Protein AF-A0A4R9AGB7-F1 (afdb_monomer_lite)

Radius of gyration: 31.75 Å; chains: 1; bounding box: 50×32×130 Å

Secondary structure (DSSP, 8-state):
----------SSHHHHHHHHHHHTHHHHHHHHHHHHHHHHHHHHHTTSTTTS--PPPPTTTB-TTSPBP-SHHHHHHHHHHTEEEEE-STTSPPHHHHTS-SSEEEEE--SS-EEEEEEETTEEEEEEEEEEEEEEEETTEEEEEEEEETT--SHHHHHHHHHHHGGGGT--HHHHHHHHHHHHHHHHH--SSEEEEEEEEEEETTEEEEEEEEEETTTTEEEEEEEEE----

Sequence (233 aa):
MKLGDSVSGGTSVAALARKRARRAWIPAALLVVIICGVGFITARVNGSWWAVPVTAPSADQTATDGMSTFTKPGVDYFTRSGVVKMQLRPDATPPSDLGLPASGETVTTPLRPLEIRVLGPEGAFILDAVDSFTVWSENDHTVAVEATYAGNGEYGEAFALLERLGPNFGWTEADLAQLESDLVVDQRTTQGDRYSARIGPADAIGAHVSATISVDLTASGTELIFRVAVEAP

Organism: NCBI:txid1259198

Foldseek 3Di:
DDDDDDDDDPPDPVVVVVVVVVVVVVVVVVVVV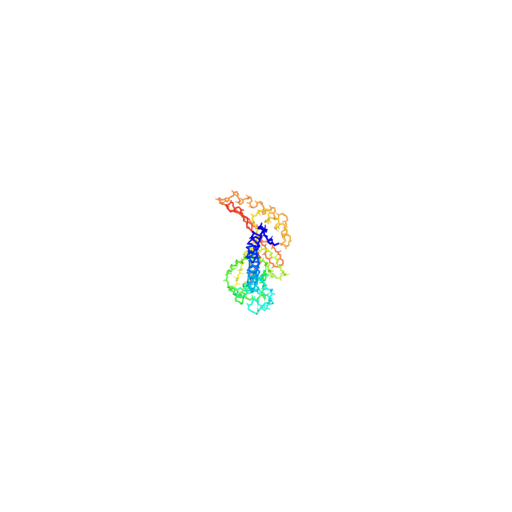VVVVVVVVVVVVCPDLQNDDLDDDDCLQAPPVRAGAPPPNVLSNCLNVLEGEEEQDPPDDFCVVSVHDQFDKDKDARPFFGWYWYHYPQGIDIDGAFRIKMFGHYNRGTFKIKTKHHDQLDPVVLLVVCVVCVVQQVHDPVLSVVQVVQQVVQVVPDPDQKGKGKGDQGDHRQWGKMKMWMAGNVSSGIIIMIMTGHDDD

pLDDT: mean 81.94, std 17.54, range [35.59, 98.0]

Structure (mmCIF, N/CA/C/O backbone):
data_AF-A0A4R9AGB7-F1
#
_entry.id   AF-A0A4R9AGB7-F1
#
loop_
_atom_site.group_PDB
_atom_site.id
_atom_site.type_symbol
_atom_site.label_atom_id
_atom_site.label_alt_id
_atom_site.label_comp_id
_atom_site.label_asym_id
_atom_site.label_entity_id
_atom_site.label_seq_id
_atom_site.pdbx_PDB_ins_code
_atom_site.Cartn_x
_atom_site.Cartn_y
_atom_site.Cartn_z
_atom_site.occupancy
_atom_site.B_iso_or_equiv
_atom_site.auth_seq_id
_atom_site.auth_comp_id
_atom_site.auth_asym_id
_atom_site.auth_atom_id
_atom_site.pdbx_PDB_model_num
ATOM 1 N N . MET A 1 1 ? 5.616 12.706 -112.564 1.00 39.22 1 MET A N 1
ATOM 2 C CA . MET A 1 1 ? 6.328 13.840 -111.932 1.00 39.22 1 MET A CA 1
ATOM 3 C C . MET A 1 1 ? 5.345 14.557 -111.010 1.00 39.22 1 MET A C 1
ATOM 5 O O . MET A 1 1 ? 4.244 14.812 -111.475 1.00 39.22 1 MET A O 1
ATOM 9 N N . LYS A 1 2 ? 5.771 14.853 -109.765 1.00 37.66 2 LYS A N 1
ATOM 10 C CA . LYS A 1 2 ? 5.077 15.527 -108.628 1.00 37.66 2 LYS A CA 1
ATOM 11 C C . LYS A 1 2 ? 3.959 14.721 -107.935 1.00 37.66 2 LYS A C 1
ATOM 13 O O . LYS A 1 2 ? 3.039 14.297 -108.615 1.00 37.66 2 LYS A O 1
ATOM 18 N N . LEU A 1 3 ? 4.083 14.267 -106.676 1.00 41.41 3 LEU A N 1
ATOM 19 C CA . LEU A 1 3 ? 4.313 14.877 -105.333 1.00 41.41 3 LEU A CA 1
ATOM 20 C C . LEU A 1 3 ? 3.111 15.629 -104.725 1.00 41.41 3 LEU A C 1
ATOM 22 O O . LEU A 1 3 ? 2.688 16.630 -105.291 1.00 41.41 3 LEU A O 1
ATOM 26 N N . GLY A 1 4 ? 2.741 15.190 -103.508 1.00 39.19 4 GLY A N 1
ATOM 27 C CA . GLY A 1 4 ? 2.224 15.990 -102.377 1.00 39.19 4 GLY A CA 1
ATOM 28 C C . GLY A 1 4 ? 0.697 16.101 -102.272 1.00 39.19 4 GLY A C 1
ATOM 29 O O . GLY A 1 4 ? 0.036 16.262 -103.285 1.00 39.19 4 GLY A O 1
ATOM 30 N N . ASP A 1 5 ? 0.047 16.029 -101.107 1.00 40.59 5 ASP A N 1
ATOM 31 C CA . ASP A 1 5 ? 0.546 16.069 -99.729 1.00 40.59 5 ASP A CA 1
ATOM 32 C C . ASP A 1 5 ? -0.381 15.323 -98.754 1.00 40.59 5 ASP A C 1
ATOM 34 O O . ASP A 1 5 ? -1.605 15.320 -98.885 1.00 40.59 5 ASP A O 1
ATOM 38 N N . SER A 1 6 ? 0.238 14.743 -97.726 1.00 43.84 6 SER A N 1
ATOM 39 C CA . SER A 1 6 ? -0.379 14.222 -96.505 1.00 43.84 6 SER A CA 1
ATOM 40 C C . SER A 1 6 ? -0.244 15.249 -95.378 1.00 43.84 6 SER A C 1
ATOM 42 O O . SER A 1 6 ? 0.873 15.681 -95.092 1.00 43.84 6 SER A O 1
ATOM 44 N N . VAL A 1 7 ? -1.334 15.589 -94.683 1.00 46.16 7 VAL A N 1
ATOM 45 C CA . VAL A 1 7 ? -1.298 16.485 -93.514 1.00 46.16 7 VAL A CA 1
ATOM 46 C C . VAL A 1 7 ? -1.925 15.846 -92.269 1.00 46.16 7 VAL A C 1
ATOM 48 O O . VAL A 1 7 ? -3.109 15.538 -92.236 1.00 46.16 7 VAL A O 1
ATOM 51 N N . SER A 1 8 ? -1.072 15.788 -91.239 1.00 48.44 8 SER A N 1
ATOM 52 C CA . SER A 1 8 ? -1.294 16.041 -89.804 1.00 48.44 8 SER A CA 1
ATOM 53 C C . SER A 1 8 ? -2.096 15.063 -88.939 1.00 48.44 8 SER A C 1
ATOM 55 O O . SER A 1 8 ? -3.307 14.919 -89.050 1.00 48.44 8 SER A O 1
ATOM 57 N N . GLY A 1 9 ? -1.403 14.533 -87.926 1.00 43.97 9 GLY A N 1
ATOM 58 C CA . GLY A 1 9 ? -2.022 13.936 -86.744 1.00 43.97 9 GLY A CA 1
ATOM 59 C C . GLY A 1 9 ? -0.999 13.340 -85.777 1.00 43.97 9 GLY A C 1
ATOM 60 O O . GLY A 1 9 ? -1.013 12.138 -85.554 1.00 43.97 9 GLY A O 1
ATOM 61 N N . GLY A 1 10 ? -0.062 14.138 -85.243 1.00 44.47 10 GLY A N 1
ATOM 62 C CA . GLY A 1 10 ? 1.070 13.582 -84.475 1.00 44.47 10 GLY A CA 1
ATOM 63 C C . GLY A 1 10 ? 1.468 14.274 -83.169 1.00 44.47 10 GLY A C 1
ATOM 64 O O . GLY A 1 10 ? 2.316 13.749 -82.455 1.00 44.47 10 GLY A O 1
ATOM 65 N N . THR A 1 11 ? 0.908 15.432 -82.811 1.00 49.88 11 THR A N 1
ATOM 66 C CA . THR A 1 11 ? 1.528 16.288 -81.775 1.00 49.88 11 THR A CA 1
ATOM 67 C C . THR A 1 11 ? 0.800 16.387 -80.431 1.00 49.88 11 THR A C 1
ATOM 69 O O . THR A 1 11 ? 1.380 16.928 -79.491 1.00 49.88 11 THR A O 1
ATOM 72 N N . SER A 1 12 ? -0.403 15.829 -80.251 1.00 51.59 12 SER A N 1
ATOM 73 C CA . SER A 1 12 ? -1.141 15.985 -78.978 1.00 51.59 12 SER A CA 1
ATOM 74 C C . SER A 1 12 ? -0.844 14.914 -77.913 1.00 51.59 12 SER A C 1
ATOM 76 O O . SER A 1 12 ? -0.985 15.180 -76.719 1.00 51.59 12 SER A O 1
ATOM 78 N N . VAL A 1 13 ? -0.367 13.724 -78.294 1.00 49.44 13 VAL A N 1
ATOM 79 C CA . VAL A 1 13 ? -0.230 12.584 -77.358 1.00 49.44 13 VAL A CA 1
ATOM 80 C C . VAL A 1 13 ? 1.063 12.655 -76.522 1.00 49.44 13 VAL A C 1
ATOM 82 O O . VAL A 1 13 ? 1.082 12.302 -75.342 1.00 49.44 13 VAL A O 1
ATOM 85 N N . ALA A 1 14 ? 2.148 13.201 -77.082 1.00 48.59 14 ALA A N 1
ATOM 86 C CA . ALA A 1 14 ? 3.468 13.229 -76.439 1.00 48.59 14 ALA A CA 1
ATOM 87 C C . ALA A 1 14 ? 3.622 14.287 -75.321 1.00 48.59 14 ALA A C 1
ATOM 89 O O . ALA A 1 14 ? 4.546 14.203 -74.502 1.00 48.59 14 ALA A O 1
ATOM 90 N N . ALA A 1 15 ? 2.745 15.296 -75.274 1.00 48.41 15 ALA A N 1
ATOM 91 C CA . ALA A 1 15 ? 2.791 16.366 -74.273 1.00 48.41 15 ALA A CA 1
ATOM 92 C C . ALA A 1 15 ? 2.103 15.973 -72.949 1.00 48.41 15 ALA A C 1
ATOM 94 O O . ALA A 1 15 ? 2.569 16.340 -71.868 1.00 48.41 15 ALA A O 1
ATOM 95 N N . LEU A 1 16 ? 1.038 15.164 -73.013 1.00 47.66 16 LEU A N 1
ATOM 96 C CA . LEU A 1 16 ? 0.316 14.663 -71.836 1.00 47.66 16 LEU A CA 1
ATOM 97 C C . LEU A 1 16 ? 1.079 13.541 -71.109 1.00 47.66 16 LEU A C 1
ATOM 99 O O . LEU A 1 16 ? 1.065 13.487 -69.877 1.00 47.66 16 LEU A O 1
ATOM 103 N N . ALA A 1 17 ? 1.817 12.702 -71.844 1.00 50.50 17 ALA A N 1
ATOM 104 C CA . ALA A 1 17 ? 2.626 11.622 -71.269 1.00 50.50 17 ALA A CA 1
ATOM 105 C C . ALA A 1 17 ? 3.761 12.143 -70.360 1.00 50.50 17 ALA A C 1
ATOM 107 O O . ALA A 1 17 ? 3.953 11.652 -69.246 1.00 50.50 17 ALA A O 1
ATOM 108 N N . ARG A 1 18 ? 4.463 13.208 -70.779 1.00 51.00 18 ARG A N 1
ATOM 109 C CA . ARG A 1 18 ? 5.565 13.814 -70.004 1.00 51.00 18 ARG A CA 1
ATOM 110 C C . ARG A 1 18 ? 5.107 14.475 -68.698 1.00 51.00 18 ARG A C 1
ATOM 112 O O . ARG A 1 18 ? 5.830 14.428 -67.704 1.00 51.00 18 ARG A O 1
ATOM 119 N N . LYS A 1 19 ? 3.898 15.048 -68.658 1.00 48.34 19 LYS A N 1
ATOM 120 C CA . LYS A 1 19 ? 3.329 15.650 -67.434 1.00 48.34 19 LYS A CA 1
ATOM 121 C C . LYS A 1 19 ? 2.922 14.603 -66.388 1.00 48.34 19 LYS A C 1
ATOM 123 O O . LYS A 1 19 ? 3.047 14.881 -65.198 1.00 48.34 19 LYS A O 1
ATOM 128 N N . ARG A 1 20 ? 2.487 13.404 -66.802 1.00 51.25 20 ARG A N 1
ATOM 129 C CA . ARG A 1 20 ? 2.195 12.277 -65.890 1.00 51.25 20 ARG A CA 1
ATOM 130 C C . ARG A 1 20 ? 3.466 11.691 -65.268 1.00 51.25 20 ARG A C 1
ATOM 132 O O . ARG A 1 20 ? 3.484 11.470 -64.062 1.00 51.25 20 ARG A O 1
ATOM 139 N N . ALA A 1 21 ? 4.542 11.544 -66.045 1.00 52.59 21 ALA A N 1
ATOM 140 C CA . ALA A 1 21 ? 5.827 11.039 -65.545 1.00 52.59 21 ALA A CA 1
ATOM 141 C C . ALA A 1 21 ? 6.447 11.944 -64.460 1.00 52.59 21 ALA A C 1
ATOM 143 O O . ALA A 1 21 ? 6.950 11.455 -63.454 1.00 52.59 21 ALA A O 1
ATOM 144 N N . ARG A 1 22 ? 6.329 13.273 -64.600 1.00 52.53 22 ARG A N 1
ATOM 145 C CA . ARG A 1 22 ? 6.809 14.244 -63.596 1.00 52.53 22 ARG A CA 1
ATOM 146 C C . ARG A 1 22 ? 5.991 14.271 -62.295 1.00 52.53 22 ARG A C 1
ATOM 148 O O . ARG A 1 22 ? 6.496 14.736 -61.280 1.00 52.53 22 ARG A O 1
ATOM 155 N N . ARG A 1 23 ? 4.740 13.794 -62.313 1.00 53.47 23 ARG A N 1
ATOM 156 C CA . ARG A 1 23 ? 3.835 13.745 -61.144 1.00 53.47 23 ARG A CA 1
ATOM 157 C C . ARG A 1 23 ? 3.876 12.404 -60.404 1.00 53.47 23 ARG A C 1
ATOM 159 O O . ARG A 1 23 ? 3.392 12.330 -59.282 1.00 53.47 23 ARG A O 1
ATOM 166 N N . ALA A 1 24 ? 4.476 11.377 -61.007 1.00 59.28 24 ALA A N 1
ATOM 167 C CA . ALA A 1 24 ? 4.603 10.035 -60.436 1.00 59.28 24 ALA A CA 1
ATOM 168 C C . ALA A 1 24 ? 5.708 9.911 -59.370 1.00 59.28 24 ALA A C 1
ATOM 170 O O . ALA A 1 24 ? 5.727 8.941 -58.621 1.00 59.28 24 ALA A O 1
ATOM 171 N N . TRP A 1 25 ? 6.607 10.896 -59.264 1.00 61.34 25 TRP A N 1
ATOM 172 C CA . TRP A 1 25 ? 7.644 10.921 -58.226 1.00 61.34 25 TRP A CA 1
ATOM 173 C C . TRP A 1 25 ? 7.162 11.485 -56.889 1.00 61.34 25 TRP A C 1
ATOM 175 O O . TRP A 1 25 ? 7.745 11.166 -55.861 1.00 61.34 25 TRP A O 1
ATOM 185 N N . ILE A 1 26 ? 6.086 12.279 -56.882 1.00 69.44 26 ILE A N 1
ATOM 186 C CA . ILE A 1 26 ? 5.546 12.879 -55.653 1.00 69.44 26 ILE A CA 1
ATOM 187 C C . ILE A 1 26 ? 5.055 11.798 -54.670 1.00 69.44 26 ILE A C 1
ATOM 189 O O . ILE A 1 26 ? 5.444 11.868 -53.507 1.00 69.44 26 ILE A O 1
ATOM 193 N N . PRO A 1 27 ? 4.293 10.764 -55.092 1.00 68.69 27 PRO A N 1
ATOM 194 C CA . PRO A 1 27 ? 3.908 9.671 -54.200 1.00 68.69 27 PRO A CA 1
ATOM 195 C C . PRO A 1 27 ? 5.115 8.895 -53.669 1.00 68.69 27 PRO A C 1
ATOM 197 O O . PRO A 1 27 ? 5.163 8.589 -52.485 1.00 68.69 27 PRO A O 1
ATOM 200 N N . ALA A 1 28 ? 6.110 8.618 -54.520 1.00 74.88 28 ALA A N 1
ATOM 201 C CA . ALA A 1 28 ? 7.313 7.888 -54.123 1.00 74.88 28 ALA A CA 1
ATOM 202 C C . ALA A 1 28 ? 8.165 8.684 -53.119 1.00 74.88 28 ALA A C 1
ATOM 204 O O . ALA A 1 28 ? 8.590 8.137 -52.106 1.00 74.88 28 ALA A O 1
ATOM 205 N N . ALA A 1 29 ? 8.360 9.984 -53.355 1.00 77.19 29 ALA A N 1
ATOM 206 C CA . ALA A 1 29 ? 9.077 10.868 -52.442 1.00 77.19 29 ALA A CA 1
ATOM 207 C C . ALA A 1 29 ? 8.341 11.027 -51.102 1.00 77.19 29 ALA A C 1
ATOM 209 O O . ALA A 1 29 ? 8.975 10.982 -50.052 1.00 77.19 29 ALA A O 1
ATOM 210 N N . LEU A 1 30 ? 7.008 11.144 -51.122 1.00 77.19 30 LEU A N 1
ATOM 211 C CA . LEU A 1 30 ? 6.189 11.184 -49.909 1.00 77.19 30 LEU A CA 1
ATOM 212 C C . LEU A 1 30 ? 6.339 9.892 -49.094 1.00 77.19 30 LEU A C 1
ATOM 214 O O . LEU A 1 30 ? 6.509 9.946 -47.881 1.00 77.19 30 LEU A O 1
ATOM 218 N N . LEU A 1 31 ? 6.323 8.737 -49.760 1.00 76.38 31 LEU A N 1
ATOM 219 C CA . LEU A 1 31 ? 6.455 7.432 -49.115 1.00 76.38 31 LEU A CA 1
ATOM 220 C C . LEU A 1 31 ? 7.844 7.268 -48.478 1.00 76.38 31 LEU A C 1
ATOM 222 O O . LEU A 1 31 ? 7.940 6.823 -47.339 1.00 76.38 31 LEU A O 1
ATOM 226 N N . VAL A 1 32 ? 8.908 7.719 -49.151 1.00 81.19 32 VAL A N 1
ATOM 227 C CA . VAL A 1 32 ? 10.265 7.760 -48.576 1.00 81.19 32 VAL A CA 1
ATOM 228 C C . VAL A 1 32 ? 10.324 8.679 -47.356 1.00 81.19 32 VAL A C 1
ATOM 230 O O . VAL A 1 32 ? 10.875 8.283 -46.336 1.00 81.19 32 VAL A O 1
ATOM 233 N N . VAL A 1 33 ? 9.714 9.866 -47.407 1.00 79.56 33 VAL A N 1
ATOM 234 C CA . VAL A 1 33 ? 9.657 10.781 -46.252 1.00 79.56 33 VAL A CA 1
ATOM 235 C C . VAL A 1 33 ? 8.886 10.161 -45.084 1.00 79.56 33 VAL A C 1
ATOM 237 O O . VAL A 1 33 ? 9.329 10.284 -43.947 1.00 79.56 33 VAL A O 1
ATOM 240 N N . ILE A 1 34 ? 7.783 9.452 -45.344 1.00 75.06 34 ILE A N 1
ATOM 241 C CA . ILE A 1 34 ? 7.026 8.736 -44.308 1.00 75.06 34 ILE A CA 1
ATOM 242 C C . ILE A 1 34 ? 7.868 7.605 -43.714 1.00 75.06 34 ILE A C 1
ATOM 244 O O . ILE A 1 34 ? 7.953 7.508 -42.498 1.00 75.06 34 ILE A O 1
ATOM 248 N N . ILE A 1 35 ? 8.537 6.786 -44.531 1.00 72.06 35 ILE A N 1
ATOM 249 C CA . ILE A 1 35 ? 9.392 5.692 -44.039 1.00 72.06 35 ILE A CA 1
ATOM 250 C C . ILE A 1 35 ? 10.570 6.242 -43.230 1.00 72.06 35 ILE A C 1
ATOM 252 O O . ILE A 1 35 ? 10.852 5.736 -42.147 1.00 72.06 35 ILE A O 1
ATOM 256 N N . CYS A 1 36 ? 11.240 7.289 -43.713 1.00 70.25 36 CYS A N 1
ATOM 257 C CA . CYS A 1 36 ? 12.320 7.946 -42.981 1.00 70.25 36 CYS A CA 1
ATOM 258 C C . CYS A 1 36 ? 11.811 8.604 -41.693 1.00 70.25 36 CYS A C 1
ATOM 260 O O . CYS A 1 36 ? 12.484 8.523 -40.671 1.00 70.25 36 CYS A O 1
ATOM 262 N N . GLY A 1 37 ? 10.621 9.210 -41.716 1.00 64.94 37 GLY A N 1
ATOM 263 C CA . GLY A 1 37 ? 9.974 9.798 -40.545 1.00 64.94 37 GLY A CA 1
ATOM 264 C C . GLY A 1 37 ? 9.604 8.748 -39.502 1.00 64.94 37 GLY A C 1
ATOM 265 O O . GLY A 1 37 ? 9.946 8.910 -38.335 1.00 64.94 37 GLY A O 1
ATOM 266 N N . VAL A 1 38 ? 8.990 7.638 -39.921 1.00 62.19 38 VAL A N 1
ATOM 267 C CA . VAL A 1 38 ? 8.699 6.490 -39.056 1.00 62.19 38 VAL A CA 1
ATOM 268 C C . VAL A 1 38 ? 10.002 5.933 -38.501 1.00 62.19 38 VAL A C 1
ATOM 270 O O . VAL A 1 38 ? 10.136 5.878 -37.293 1.00 62.19 38 VAL A O 1
ATOM 273 N N . GLY A 1 39 ? 11.005 5.637 -39.332 1.00 54.78 39 GLY A N 1
ATOM 274 C CA . GLY A 1 39 ? 12.307 5.139 -38.873 1.00 54.78 39 GLY A CA 1
ATOM 275 C C . GLY A 1 39 ? 13.016 6.078 -37.891 1.00 54.78 39 GLY A C 1
ATOM 276 O O . GLY A 1 39 ? 13.616 5.610 -36.927 1.00 54.78 39 GLY A O 1
ATOM 277 N N . PHE A 1 40 ? 12.904 7.396 -38.079 1.00 59.88 40 PHE A N 1
ATOM 278 C CA . PHE A 1 40 ? 13.440 8.400 -37.158 1.00 59.88 40 PHE A CA 1
ATOM 279 C C . PHE A 1 40 ? 12.670 8.436 -35.828 1.00 59.88 40 PHE A C 1
ATOM 281 O O . PHE A 1 40 ? 13.291 8.490 -34.767 1.00 59.88 40 PHE A O 1
ATOM 288 N N . ILE A 1 41 ? 11.336 8.342 -35.861 1.00 54.62 41 ILE A N 1
ATOM 289 C CA . ILE A 1 41 ? 10.499 8.214 -34.658 1.00 54.62 41 ILE A CA 1
ATOM 290 C C . ILE A 1 41 ? 10.827 6.905 -33.933 1.00 54.62 41 ILE A C 1
ATOM 292 O O . ILE A 1 41 ? 11.087 6.931 -32.734 1.00 54.62 41 ILE A O 1
ATOM 296 N N . THR A 1 42 ? 10.915 5.777 -34.641 1.00 50.53 42 THR A N 1
ATOM 297 C CA . THR A 1 42 ? 11.251 4.473 -34.061 1.00 50.53 42 THR A CA 1
ATOM 298 C C . THR A 1 42 ? 12.653 4.477 -33.459 1.00 50.53 42 THR A C 1
ATOM 300 O O . THR A 1 42 ? 12.829 3.965 -32.363 1.00 50.53 42 THR A O 1
ATOM 303 N N . ALA A 1 43 ? 13.645 5.111 -34.096 1.00 52.84 43 ALA A N 1
ATOM 304 C CA . ALA A 1 43 ? 14.994 5.251 -33.540 1.00 52.84 43 ALA A CA 1
ATOM 305 C C . ALA A 1 43 ? 15.031 6.129 -32.276 1.00 52.84 43 ALA A C 1
ATOM 307 O O . ALA A 1 43 ? 15.805 5.854 -31.362 1.00 52.84 43 ALA A O 1
ATOM 308 N N . ARG A 1 44 ? 14.171 7.153 -32.185 1.00 55.22 44 ARG A N 1
ATOM 309 C CA . ARG A 1 44 ? 13.995 7.948 -30.956 1.00 55.22 44 ARG A CA 1
ATOM 310 C C . ARG A 1 44 ? 13.259 7.171 -29.864 1.00 55.22 44 ARG A C 1
ATOM 312 O O . ARG A 1 44 ? 13.571 7.342 -28.690 1.00 55.22 44 ARG A O 1
ATOM 319 N N . VAL A 1 45 ? 12.333 6.297 -30.246 1.00 48.56 45 VAL A N 1
ATOM 320 C CA . VAL A 1 45 ? 11.626 5.381 -29.343 1.00 48.56 45 VAL A CA 1
ATOM 321 C C . VAL A 1 45 ? 12.537 4.251 -28.849 1.00 48.56 45 VAL A C 1
ATOM 323 O O . VAL A 1 45 ? 12.418 3.848 -27.699 1.00 48.56 45 VAL A O 1
ATOM 326 N N . ASN A 1 46 ? 13.514 3.809 -29.645 1.00 35.59 46 ASN A N 1
ATOM 327 C CA . ASN A 1 46 ? 14.444 2.724 -29.299 1.00 35.59 46 ASN A CA 1
ATOM 328 C C . ASN A 1 46 ? 15.517 3.101 -28.251 1.00 35.59 46 ASN A C 1
ATOM 330 O O . ASN A 1 46 ? 16.420 2.320 -27.973 1.00 35.59 46 ASN A O 1
ATOM 334 N N . GLY A 1 47 ? 15.418 4.297 -27.665 1.00 37.69 47 GLY A N 1
ATOM 335 C CA . GLY A 1 47 ? 16.117 4.709 -26.441 1.00 37.69 47 GLY A CA 1
ATOM 336 C C . GLY A 1 47 ? 15.167 5.348 -25.424 1.00 37.69 47 GLY A C 1
ATOM 337 O O . GLY A 1 47 ? 15.609 6.028 -24.500 1.00 37.69 47 GLY A O 1
ATOM 338 N N . SER A 1 48 ? 13.857 5.188 -25.626 1.00 40.81 48 SER A N 1
ATOM 339 C CA . SER A 1 48 ? 12.839 5.716 -24.734 1.00 40.81 48 SER A CA 1
ATOM 340 C C . SER A 1 48 ? 12.745 4.862 -23.477 1.00 40.81 48 SER A C 1
ATOM 342 O O . SER A 1 48 ? 12.779 3.634 -23.538 1.00 40.81 48 SER A O 1
ATOM 344 N N . TRP A 1 49 ? 12.568 5.518 -22.335 1.00 43.47 49 TRP A N 1
ATOM 345 C CA . TRP A 1 49 ? 12.496 4.911 -21.004 1.00 43.47 49 TRP A CA 1
ATOM 346 C C . TRP A 1 49 ? 11.407 3.829 -20.842 1.00 43.47 49 TRP A C 1
ATOM 348 O O . TRP A 1 49 ? 11.491 3.047 -19.900 1.00 43.47 49 TRP A O 1
ATOM 358 N N . TRP A 1 50 ? 10.429 3.752 -21.755 1.00 37.72 50 TRP A N 1
ATOM 359 C CA . TRP A 1 50 ? 9.376 2.724 -21.797 1.00 37.72 50 TRP A CA 1
ATOM 360 C C . TRP A 1 50 ? 9.667 1.537 -22.736 1.00 37.72 50 TRP A C 1
ATOM 362 O O . TRP A 1 50 ? 8.961 0.536 -22.678 1.00 37.72 50 TRP A O 1
ATOM 372 N N . ALA A 1 51 ? 10.680 1.634 -23.603 1.00 36.41 51 ALA A N 1
ATOM 373 C CA . ALA A 1 51 ? 11.034 0.604 -24.590 1.00 36.41 51 ALA A CA 1
ATOM 374 C C . ALA A 1 51 ? 12.275 -0.220 -24.194 1.00 36.41 51 ALA A C 1
ATOM 376 O O . ALA A 1 51 ? 12.624 -1.182 -24.877 1.00 36.41 51 ALA A O 1
ATOM 377 N N . VAL A 1 52 ? 12.950 0.145 -23.097 1.00 49.78 52 VAL A N 1
ATOM 378 C CA . VAL A 1 52 ? 14.080 -0.623 -22.563 1.00 49.78 52 VAL A CA 1
ATOM 379 C C . VAL A 1 52 ? 13.520 -1.810 -21.770 1.00 49.78 52 VAL A C 1
ATOM 381 O O . VAL A 1 52 ? 12.798 -1.571 -20.798 1.00 49.78 52 VAL A O 1
ATOM 384 N N . PRO A 1 53 ? 13.828 -3.071 -22.138 1.00 53.59 53 PRO A N 1
ATOM 385 C CA . PRO A 1 53 ? 13.463 -4.221 -21.315 1.00 53.59 53 PRO A CA 1
ATOM 386 C C . PRO A 1 53 ? 14.017 -4.028 -19.901 1.00 53.59 53 PRO A C 1
ATOM 388 O O . PRO A 1 53 ? 15.110 -3.488 -19.741 1.00 53.59 53 PRO A O 1
ATOM 391 N N . VAL A 1 54 ? 13.256 -4.422 -18.876 1.00 58.22 54 VAL A N 1
ATOM 392 C CA . VAL A 1 54 ? 13.661 -4.250 -17.472 1.00 58.22 54 VAL A CA 1
ATOM 393 C C . VAL A 1 54 ? 14.945 -5.049 -17.237 1.00 58.22 54 VAL A C 1
ATOM 395 O O . VAL A 1 54 ? 14.922 -6.272 -17.115 1.00 58.22 54 VAL A O 1
ATOM 398 N N . THR A 1 55 ? 16.084 -4.360 -17.257 1.00 62.41 55 THR A N 1
ATOM 399 C CA . THR A 1 55 ? 17.386 -4.924 -16.903 1.00 62.41 55 THR A CA 1
ATOM 400 C C . THR A 1 55 ? 17.389 -5.252 -15.412 1.00 62.41 55 THR A C 1
ATOM 402 O O . THR A 1 55 ? 16.665 -4.617 -14.649 1.00 62.41 55 THR A O 1
ATOM 405 N N . ALA A 1 56 ? 18.199 -6.225 -14.985 1.00 72.88 56 ALA A N 1
ATOM 406 C CA . ALA A 1 56 ? 18.406 -6.475 -13.560 1.00 72.88 56 ALA A CA 1
ATOM 407 C C . ALA A 1 56 ? 18.778 -5.163 -12.834 1.00 72.88 56 ALA A C 1
ATOM 409 O O . ALA A 1 56 ? 19.531 -4.366 -13.409 1.00 72.88 56 ALA A O 1
ATOM 410 N N . PRO A 1 57 ? 18.247 -4.929 -11.621 1.00 77.88 57 PRO A N 1
ATOM 411 C CA . PRO A 1 57 ? 18.462 -3.677 -10.916 1.00 77.88 57 PRO A CA 1
ATOM 412 C C . PRO A 1 57 ? 19.946 -3.487 -10.602 1.00 77.88 57 PRO A C 1
ATOM 414 O O . PRO A 1 57 ? 20.647 -4.439 -10.244 1.00 77.88 57 PRO A O 1
ATOM 417 N N . SER A 1 58 ? 20.434 -2.257 -10.740 1.00 80.00 58 SER A N 1
ATOM 418 C CA . SER A 1 58 ? 21.737 -1.870 -10.201 1.00 80.00 58 SER A CA 1
ATOM 419 C C . SER A 1 58 ? 21.665 -1.686 -8.681 1.00 80.00 58 SER A C 1
ATOM 421 O O . SER A 1 58 ? 20.587 -1.557 -8.103 1.00 80.00 58 SER A O 1
ATOM 423 N N . ALA A 1 59 ? 22.822 -1.680 -8.014 1.00 81.56 59 ALA A N 1
ATOM 424 C CA . ALA A 1 59 ? 22.912 -1.643 -6.549 1.00 81.56 59 ALA A CA 1
ATOM 425 C C . ALA A 1 59 ? 22.308 -0.380 -5.896 1.00 81.56 59 ALA A C 1
ATOM 427 O O . ALA A 1 59 ? 22.077 -0.363 -4.697 1.00 81.56 59 ALA A O 1
ATOM 428 N N . ASP A 1 60 ? 22.065 0.678 -6.668 1.00 82.12 60 ASP A N 1
ATOM 429 C CA . ASP A 1 60 ? 21.409 1.917 -6.241 1.00 82.12 60 ASP A CA 1
ATOM 430 C C . ASP A 1 60 ? 19.879 1.911 -6.454 1.00 82.12 60 ASP A C 1
ATOM 432 O O . ASP A 1 60 ? 19.187 2.810 -5.972 1.00 82.12 60 ASP A O 1
ATOM 436 N N . GLN A 1 61 ? 19.341 0.906 -7.156 1.00 86.88 61 GLN A N 1
ATOM 437 C CA . GLN A 1 61 ? 17.915 0.780 -7.503 1.00 86.88 61 GLN A CA 1
ATOM 438 C C . GLN A 1 61 ? 17.136 -0.154 -6.572 1.00 86.88 61 GLN A C 1
ATOM 440 O O . GLN A 1 61 ? 15.912 -0.059 -6.466 1.00 86.88 61 GLN A O 1
ATOM 445 N N . THR A 1 62 ? 17.839 -1.076 -5.921 1.00 89.00 62 THR A N 1
ATOM 446 C CA . THR A 1 62 ? 17.279 -1.999 -4.936 1.00 89.00 62 THR A CA 1
ATOM 447 C C . THR A 1 62 ? 18.253 -2.167 -3.788 1.00 89.00 62 THR A C 1
ATOM 449 O O . THR A 1 62 ? 19.462 -2.226 -4.015 1.00 89.00 62 THR A O 1
ATOM 452 N N . ALA A 1 63 ? 17.722 -2.305 -2.580 1.00 88.56 63 ALA A N 1
ATOM 453 C CA . ALA A 1 63 ? 18.506 -2.666 -1.415 1.00 88.56 63 ALA A CA 1
ATOM 454 C C . ALA A 1 63 ? 19.057 -4.096 -1.529 1.00 88.56 63 ALA A C 1
ATOM 456 O O . ALA A 1 63 ? 18.689 -4.875 -2.415 1.00 88.56 63 ALA A O 1
ATOM 457 N N . THR A 1 64 ? 19.973 -4.442 -0.628 1.00 85.56 64 THR A N 1
ATOM 458 C CA . THR A 1 64 ? 20.644 -5.750 -0.588 1.00 85.56 64 THR A CA 1
ATOM 459 C C . THR A 1 64 ? 19.685 -6.910 -0.317 1.00 85.56 64 THR A C 1
ATOM 461 O O . THR A 1 64 ? 19.942 -8.024 -0.770 1.00 85.56 64 THR A O 1
ATOM 464 N N . ASP A 1 65 ? 18.570 -6.649 0.364 1.00 81.62 65 ASP A N 1
ATOM 465 C CA . ASP A 1 65 ? 17.457 -7.582 0.592 1.00 81.62 65 ASP A CA 1
ATOM 466 C C . ASP A 1 65 ? 16.488 -7.694 -0.609 1.00 81.62 65 ASP A C 1
ATOM 468 O O . ASP A 1 65 ? 15.558 -8.502 -0.601 1.00 81.62 65 ASP A O 1
ATOM 472 N N . GLY A 1 66 ? 16.716 -6.917 -1.674 1.00 85.38 66 GLY A N 1
ATOM 473 C CA . GLY A 1 66 ? 15.883 -6.880 -2.873 1.00 85.38 66 GLY A CA 1
ATOM 474 C C . GLY A 1 66 ? 14.648 -5.980 -2.769 1.00 85.38 66 GLY A C 1
ATOM 475 O O . GLY A 1 66 ? 13.806 -6.035 -3.678 1.00 85.38 66 GLY A O 1
ATOM 476 N N . MET A 1 67 ? 14.529 -5.169 -1.711 1.00 91.19 67 MET A N 1
ATOM 477 C CA . MET A 1 67 ? 13.482 -4.153 -1.570 1.00 91.19 67 MET A CA 1
ATOM 478 C C . MET A 1 67 ? 13.749 -2.940 -2.460 1.00 91.19 67 MET A C 1
ATOM 480 O O . MET A 1 67 ? 14.880 -2.657 -2.863 1.00 91.19 67 MET A O 1
ATOM 484 N N . SER A 1 68 ? 12.678 -2.235 -2.819 1.00 93.38 68 SER A N 1
ATOM 485 C CA . SER A 1 68 ? 12.766 -1.031 -3.640 1.00 93.38 68 SER A CA 1
ATOM 486 C C . SER A 1 68 ? 13.375 0.119 -2.840 1.00 93.38 68 SER A C 1
ATOM 488 O O . SER A 1 68 ? 12.971 0.367 -1.707 1.00 93.38 68 SER A O 1
ATOM 490 N N . THR A 1 69 ? 14.315 0.852 -3.441 1.00 94.88 69 THR A N 1
ATOM 491 C CA . THR A 1 69 ? 14.799 2.117 -2.875 1.00 94.88 69 THR A CA 1
ATOM 492 C C . THR A 1 69 ? 13.903 3.273 -3.333 1.00 94.88 69 THR A C 1
ATOM 494 O O . THR A 1 69 ? 13.367 3.281 -4.442 1.00 94.88 69 THR A O 1
ATOM 497 N N . PHE A 1 70 ? 13.747 4.269 -2.470 1.00 94.94 70 PHE A N 1
ATOM 498 C CA . PHE A 1 70 ? 12.988 5.507 -2.671 1.00 94.94 70 PHE A CA 1
ATOM 499 C C . PHE A 1 70 ? 13.888 6.687 -3.060 1.00 94.94 70 PHE A C 1
ATOM 501 O O . PHE A 1 70 ? 13.454 7.835 -3.151 1.00 94.94 70 PHE A O 1
ATOM 508 N N . THR A 1 71 ? 15.155 6.404 -3.357 1.00 93.81 71 THR A N 1
ATOM 509 C CA . THR A 1 71 ? 16.058 7.341 -4.022 1.00 93.81 71 THR A CA 1
ATOM 510 C C . THR A 1 71 ? 15.643 7.530 -5.483 1.00 93.81 71 THR A C 1
ATOM 512 O O . THR A 1 71 ? 14.925 6.715 -6.062 1.00 93.81 71 THR A O 1
ATOM 515 N N . LYS A 1 72 ? 16.131 8.595 -6.131 1.00 92.06 72 LYS A N 1
ATOM 516 C CA . LYS A 1 72 ? 15.798 8.879 -7.537 1.00 92.06 72 LYS A CA 1
ATOM 517 C C . LYS A 1 72 ? 16.016 7.671 -8.479 1.00 92.06 72 LYS A C 1
ATOM 519 O O . LYS A 1 72 ? 15.091 7.370 -9.231 1.00 92.06 72 LYS A O 1
ATOM 524 N N . PRO A 1 73 ? 17.161 6.954 -8.447 1.00 90.69 73 PRO A N 1
ATOM 525 C CA . PRO A 1 73 ? 17.352 5.764 -9.279 1.00 90.69 73 PRO A CA 1
ATOM 526 C C . PRO A 1 73 ? 16.359 4.632 -8.981 1.00 90.69 73 PRO A C 1
ATOM 528 O O . PRO A 1 73 ? 15.880 3.991 -9.916 1.00 90.69 73 PRO A O 1
ATOM 531 N N . GLY A 1 74 ? 16.033 4.399 -7.707 1.00 92.00 74 GLY A N 1
ATOM 532 C CA . GLY A 1 74 ? 15.067 3.381 -7.291 1.00 92.00 74 GLY A CA 1
ATOM 533 C C . GLY A 1 74 ? 13.650 3.674 -7.769 1.00 92.00 74 GLY A C 1
ATOM 534 O O . GLY A 1 74 ? 13.020 2.814 -8.386 1.00 92.00 74 GLY A O 1
ATOM 535 N N . VAL A 1 75 ? 13.197 4.920 -7.598 1.00 92.38 75 VAL A N 1
ATOM 536 C CA . VAL A 1 75 ? 11.895 5.392 -8.096 1.00 92.38 75 VAL A CA 1
ATOM 537 C C . VAL A 1 75 ? 11.790 5.251 -9.609 1.00 92.38 75 VAL A C 1
ATOM 539 O O . VAL A 1 75 ? 10.801 4.713 -10.117 1.00 92.38 75 VAL A O 1
ATOM 542 N N . ASP A 1 76 ? 12.828 5.663 -10.340 1.00 89.81 76 ASP A N 1
ATOM 543 C CA . ASP A 1 76 ? 12.878 5.518 -11.796 1.00 89.81 76 ASP A CA 1
ATOM 544 C C . ASP A 1 76 ? 12.818 4.032 -12.214 1.00 89.81 76 ASP A C 1
ATOM 546 O O . ASP A 1 76 ? 12.186 3.687 -13.221 1.00 89.81 76 ASP A O 1
ATOM 550 N N . TYR A 1 77 ? 13.440 3.136 -11.438 1.00 89.38 77 TYR A N 1
ATOM 551 C CA . TYR A 1 77 ? 13.433 1.698 -11.695 1.00 89.38 77 TYR A CA 1
ATOM 552 C C . TYR A 1 77 ? 12.068 1.057 -11.436 1.00 89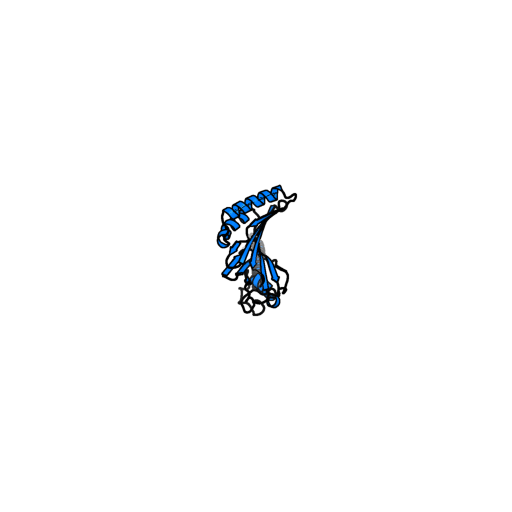.38 77 TYR A C 1
ATOM 554 O O . TYR A 1 77 ? 11.527 0.424 -12.346 1.00 89.38 77 TYR A O 1
ATOM 562 N N . PHE A 1 78 ? 11.477 1.227 -10.246 1.00 91.69 78 PHE A N 1
ATOM 563 C CA . PHE A 1 78 ? 10.195 0.585 -9.941 1.00 91.69 78 PHE A CA 1
ATOM 564 C C . PHE A 1 78 ? 9.041 1.152 -10.774 1.00 91.69 78 PHE A C 1
ATOM 566 O O . PHE A 1 78 ? 8.113 0.427 -11.126 1.00 91.69 78 PHE A O 1
ATOM 573 N N . THR A 1 79 ? 9.124 2.423 -11.184 1.00 89.50 79 THR A N 1
ATOM 574 C CA . THR A 1 79 ? 8.146 3.026 -12.103 1.00 89.50 79 THR A CA 1
ATOM 575 C C . THR A 1 79 ? 8.235 2.398 -13.499 1.00 89.50 79 THR A C 1
ATOM 577 O O . THR A 1 79 ? 7.226 2.254 -14.194 1.00 89.50 79 THR A O 1
ATOM 580 N N . ARG A 1 80 ? 9.438 1.981 -13.923 1.00 86.88 80 ARG A N 1
ATOM 581 C CA . ARG A 1 80 ? 9.642 1.253 -15.183 1.00 86.88 80 ARG A CA 1
ATOM 582 C C . ARG A 1 80 ? 9.215 -0.207 -15.076 1.00 86.88 80 ARG A C 1
ATOM 584 O O . ARG A 1 80 ? 8.536 -0.697 -15.977 1.00 86.88 80 ARG A O 1
ATOM 591 N N . SER A 1 81 ? 9.634 -0.898 -14.015 1.00 87.38 81 SER A N 1
ATOM 592 C CA . SER A 1 81 ? 9.317 -2.314 -13.805 1.00 87.38 81 SER A CA 1
ATOM 593 C C . SER A 1 81 ? 7.833 -2.537 -13.513 1.00 87.38 81 SER A C 1
ATOM 595 O O . SER A 1 81 ? 7.311 -3.604 -13.823 1.00 87.38 81 SER A O 1
ATOM 597 N N . GLY A 1 82 ? 7.159 -1.522 -12.964 1.00 91.31 82 GLY A N 1
ATOM 598 C CA . GLY A 1 82 ? 5.769 -1.588 -12.534 1.00 91.31 82 GLY A CA 1
ATOM 599 C C . GLY A 1 82 ? 5.581 -2.327 -11.212 1.00 91.31 82 GLY A C 1
ATOM 600 O O . GLY A 1 82 ? 4.457 -2.713 -10.922 1.00 91.31 82 GLY A O 1
ATOM 601 N N . VAL A 1 83 ? 6.650 -2.549 -10.436 1.00 91.44 83 VAL A N 1
ATOM 602 C CA . VAL A 1 83 ? 6.591 -3.293 -9.170 1.00 91.44 83 VAL A CA 1
ATOM 603 C C . VAL A 1 83 ? 7.404 -2.584 -8.093 1.00 91.44 83 VAL A C 1
ATOM 605 O O . VAL A 1 83 ? 8.620 -2.436 -8.238 1.00 91.44 83 VAL A O 1
ATOM 608 N N . VAL A 1 84 ? 6.748 -2.232 -6.988 1.00 94.56 84 VAL A N 1
ATOM 609 C CA . VAL A 1 84 ? 7.379 -1.749 -5.751 1.00 94.56 84 VAL A CA 1
ATOM 610 C C . VAL A 1 84 ? 7.378 -2.878 -4.729 1.00 94.56 84 VAL A C 1
ATOM 612 O O . VAL A 1 84 ? 6.356 -3.529 -4.517 1.00 94.56 84 VAL A O 1
ATOM 615 N N . LYS A 1 85 ? 8.521 -3.118 -4.086 1.00 93.50 85 LYS A N 1
ATOM 616 C CA . LYS A 1 85 ? 8.661 -4.105 -3.010 1.00 93.50 85 LYS A CA 1
ATOM 617 C C . LYS A 1 85 ? 9.021 -3.410 -1.709 1.00 93.50 85 LYS A C 1
ATOM 619 O O . LYS A 1 85 ? 9.965 -2.625 -1.684 1.00 93.50 85 LYS A O 1
ATOM 624 N N . MET A 1 86 ? 8.290 -3.728 -0.651 1.00 93.00 86 MET A N 1
ATOM 625 C CA . MET A 1 86 ? 8.486 -3.187 0.692 1.00 93.00 86 MET A CA 1
ATOM 626 C C . MET A 1 86 ? 8.436 -4.312 1.721 1.00 93.00 86 MET A C 1
ATOM 628 O O . MET A 1 86 ? 7.794 -5.336 1.488 1.00 93.00 86 MET A O 1
ATOM 632 N N . GLN A 1 87 ? 9.084 -4.111 2.866 1.00 91.81 87 GLN A N 1
ATOM 633 C CA . GLN A 1 87 ? 9.140 -5.077 3.960 1.00 91.81 87 GLN A CA 1
ATOM 634 C C . GLN A 1 87 ? 8.784 -4.390 5.278 1.00 91.81 87 GLN A C 1
ATOM 636 O O . GLN A 1 87 ? 9.324 -3.334 5.585 1.00 91.81 87 GLN A O 1
ATOM 641 N N . LEU A 1 88 ? 7.880 -5.002 6.045 1.00 90.31 88 LEU A N 1
ATOM 642 C CA . LEU A 1 88 ? 7.401 -4.521 7.353 1.00 90.31 88 LEU A CA 1
ATOM 643 C C . LEU A 1 88 ? 7.939 -5.402 8.495 1.00 90.31 88 LEU A C 1
ATOM 645 O O . LEU A 1 88 ? 7.368 -5.478 9.577 1.00 90.31 88 LEU A O 1
ATOM 649 N N . ARG A 1 89 ? 9.008 -6.160 8.242 1.00 87.19 89 ARG A N 1
ATOM 650 C CA . ARG A 1 89 ? 9.604 -7.055 9.238 1.00 87.19 89 ARG A CA 1
ATOM 651 C C . ARG A 1 89 ? 10.650 -6.318 10.076 1.00 87.19 89 ARG A C 1
ATOM 653 O O . ARG A 1 89 ? 11.278 -5.394 9.563 1.00 87.19 89 ARG A O 1
ATOM 660 N N . PRO A 1 90 ? 10.934 -6.781 11.305 1.00 84.50 90 PRO A N 1
ATOM 661 C CA . PRO A 1 90 ? 11.990 -6.198 12.134 1.00 84.50 90 PRO A CA 1
ATOM 662 C C . PRO A 1 90 ? 13.395 -6.269 11.514 1.00 84.50 90 PRO A C 1
ATOM 664 O O . PRO A 1 90 ? 14.248 -5.454 11.845 1.00 84.50 90 PRO A O 1
ATOM 667 N N . ASP A 1 91 ? 13.643 -7.242 10.630 1.00 85.38 91 ASP A N 1
ATOM 668 C CA . ASP A 1 91 ? 14.918 -7.457 9.934 1.00 85.38 91 ASP A CA 1
ATOM 669 C C . ASP A 1 91 ? 15.008 -6.753 8.567 1.00 85.38 91 ASP A C 1
ATOM 671 O O . ASP A 1 91 ? 15.949 -7.005 7.813 1.00 85.38 91 ASP A O 1
ATOM 675 N N . ALA A 1 92 ? 14.029 -5.908 8.226 1.00 88.94 92 ALA A N 1
ATOM 676 C CA . ALA A 1 92 ? 14.029 -5.141 6.985 1.00 88.94 92 ALA A CA 1
ATOM 677 C C . ALA A 1 92 ? 15.213 -4.168 6.916 1.00 88.94 92 ALA A C 1
ATOM 679 O O . ALA A 1 92 ? 15.665 -3.651 7.941 1.00 88.94 92 ALA A O 1
ATOM 680 N N . THR A 1 93 ? 15.659 -3.853 5.696 1.00 92.69 93 THR A N 1
ATOM 681 C CA . THR A 1 93 ? 16.558 -2.710 5.491 1.00 92.69 93 THR A CA 1
ATOM 682 C C . THR A 1 93 ? 15.922 -1.442 6.083 1.00 92.69 93 THR A C 1
ATOM 684 O O . THR A 1 93 ? 14.745 -1.181 5.801 1.00 92.69 93 THR A O 1
ATOM 687 N N . PRO A 1 94 ? 16.661 -0.649 6.882 1.00 95.06 94 PRO A N 1
ATOM 688 C CA . PRO A 1 94 ? 16.116 0.555 7.496 1.00 95.06 94 PRO A CA 1
ATOM 689 C C . PRO A 1 94 ? 15.574 1.542 6.443 1.00 95.06 94 PRO A C 1
ATOM 691 O O . PRO A 1 94 ? 16.206 1.722 5.399 1.00 95.06 94 PRO A O 1
ATOM 694 N N . PRO A 1 95 ? 14.434 2.218 6.685 1.00 95.88 95 PRO A N 1
ATOM 695 C CA . PRO A 1 95 ? 13.902 3.273 5.829 1.00 95.88 95 PRO A CA 1
ATOM 696 C C . PRO A 1 95 ? 14.957 4.302 5.413 1.00 95.88 95 PRO A C 1
ATOM 698 O O . PRO A 1 95 ? 15.023 4.657 4.235 1.00 95.88 95 PRO A O 1
ATOM 701 N N . SER A 1 96 ? 15.826 4.729 6.332 1.00 96.19 96 SER A N 1
ATOM 702 C CA . SER A 1 96 ? 16.907 5.675 6.042 1.00 96.19 96 SER A CA 1
ATOM 703 C C . SER A 1 96 ? 17.848 5.195 4.925 1.00 96.19 96 SER A C 1
ATOM 705 O O . SER A 1 96 ? 18.164 5.967 4.014 1.00 96.19 96 SER A O 1
ATOM 707 N N . ASP A 1 97 ? 18.206 3.909 4.919 1.00 94.81 97 ASP A N 1
ATOM 708 C CA . ASP A 1 97 ? 19.020 3.267 3.878 1.00 94.81 97 ASP A CA 1
ATOM 709 C C . ASP A 1 97 ? 18.248 3.086 2.558 1.00 94.81 97 ASP A C 1
ATOM 711 O O . ASP A 1 97 ? 18.838 3.072 1.473 1.00 94.81 97 ASP A O 1
ATOM 715 N N . LEU A 1 98 ? 16.916 3.002 2.625 1.00 94.44 98 LEU A N 1
ATOM 716 C CA . LEU A 1 98 ? 16.040 2.986 1.452 1.00 94.44 98 LEU A CA 1
ATOM 717 C C . LEU A 1 98 ? 15.816 4.384 0.857 1.00 94.44 98 LEU A C 1
ATOM 719 O O . LEU A 1 98 ? 15.267 4.486 -0.238 1.00 94.44 98 LEU A O 1
ATOM 723 N N . GLY A 1 99 ? 16.244 5.462 1.517 1.00 95.19 99 GLY A N 1
ATOM 724 C CA . GLY A 1 99 ? 15.958 6.841 1.101 1.00 95.19 99 GLY A CA 1
ATOM 725 C C . GLY A 1 99 ? 14.593 7.364 1.567 1.00 95.19 99 GLY A C 1
ATOM 726 O O . GLY A 1 99 ? 14.109 8.359 1.030 1.00 95.19 99 GLY A O 1
ATOM 727 N N . LEU A 1 100 ? 13.985 6.699 2.548 1.00 96.62 100 LEU A N 1
ATOM 728 C CA . LEU A 1 100 ? 12.805 7.138 3.292 1.00 96.62 100 LEU A CA 1
ATOM 729 C C . LEU A 1 100 ? 13.231 7.876 4.579 1.00 96.62 100 LEU A C 1
ATOM 731 O O . LEU A 1 100 ? 14.366 7.729 5.038 1.00 96.62 100 LEU A O 1
ATOM 735 N N . PRO A 1 101 ? 12.354 8.688 5.193 1.00 97.25 101 PRO A N 1
ATOM 736 C CA . PRO A 1 101 ? 12.626 9.257 6.508 1.00 97.25 101 PRO A CA 1
ATOM 737 C C . PRO A 1 101 ? 12.620 8.164 7.587 1.00 97.25 101 PRO A C 1
ATOM 739 O O . PRO A 1 101 ? 11.765 7.286 7.569 1.00 97.25 101 PRO A O 1
ATOM 742 N N . ALA A 1 102 ? 13.515 8.263 8.577 1.00 95.94 102 ALA A N 1
ATOM 743 C CA . ALA A 1 102 ? 13.537 7.335 9.716 1.00 95.94 102 ALA A CA 1
ATOM 744 C C . ALA A 1 102 ? 12.223 7.355 10.526 1.00 95.94 102 ALA A C 1
ATOM 746 O O . ALA A 1 102 ? 11.787 6.329 11.038 1.00 95.94 102 ALA A O 1
ATOM 747 N N . SER A 1 103 ? 11.571 8.520 10.609 1.00 97.44 103 SER A N 1
ATOM 748 C CA . SER A 1 103 ? 10.213 8.660 11.138 1.00 97.44 103 SER A CA 1
ATOM 749 C C . SER A 1 103 ? 9.416 9.644 10.286 1.00 97.44 103 SER A C 1
ATOM 751 O O . SER A 1 103 ? 9.907 10.734 9.983 1.00 97.44 103 SER A O 1
ATOM 753 N N . GLY A 1 104 ? 8.184 9.286 9.933 1.00 96.75 104 GLY A N 1
ATOM 754 C CA . GLY A 1 104 ? 7.279 10.102 9.124 1.00 96.75 104 GLY A CA 1
ATOM 755 C C . GLY A 1 104 ? 6.679 9.334 7.952 1.00 96.75 104 GLY A C 1
ATOM 756 O O . GLY A 1 104 ? 6.728 8.107 7.900 1.00 96.75 104 GLY A O 1
ATOM 757 N N . GLU A 1 105 ? 6.111 10.070 7.004 1.00 97.00 105 GLU A N 1
ATOM 758 C CA . GLU A 1 105 ? 5.479 9.505 5.815 1.00 97.00 105 GLU A CA 1
ATOM 759 C C . GLU A 1 105 ? 6.228 9.886 4.534 1.00 97.00 105 GLU A C 1
ATOM 761 O O . GLU A 1 105 ? 6.882 10.927 4.444 1.00 97.00 105 GLU A O 1
ATOM 766 N N . THR A 1 106 ? 6.128 9.037 3.517 1.00 97.50 106 THR A N 1
ATOM 767 C CA . THR A 1 106 ? 6.535 9.351 2.145 1.00 97.50 106 THR A CA 1
ATOM 768 C C . THR A 1 106 ? 5.421 8.965 1.195 1.00 97.50 106 THR A C 1
ATOM 770 O O . THR A 1 106 ? 5.093 7.788 1.056 1.00 97.50 106 THR A O 1
ATOM 773 N N . VAL A 1 107 ? 4.861 9.968 0.524 1.00 96.81 107 VAL A N 1
ATOM 774 C CA . VAL A 1 107 ? 3.822 9.794 -0.492 1.00 96.81 107 VAL A CA 1
ATOM 775 C C . VAL A 1 107 ? 4.477 9.666 -1.861 1.00 96.81 107 VAL A C 1
ATOM 777 O O . VAL A 1 107 ? 5.312 10.488 -2.240 1.00 96.81 107 VAL A O 1
ATOM 780 N N . THR A 1 108 ? 4.079 8.649 -2.618 1.00 95.00 108 THR A N 1
ATOM 781 C CA . THR A 1 108 ? 4.540 8.412 -3.986 1.00 95.00 108 THR A CA 1
ATOM 782 C C . THR A 1 108 ? 3.347 8.308 -4.929 1.00 95.00 108 THR A C 1
ATOM 784 O O . THR A 1 108 ? 2.439 7.505 -4.715 1.00 95.00 108 THR A O 1
ATOM 787 N N . THR A 1 109 ? 3.380 9.085 -6.013 1.00 93.69 109 THR A N 1
ATOM 788 C CA . THR A 1 109 ? 2.389 9.043 -7.099 1.00 93.69 109 THR A CA 1
ATOM 789 C C . THR A 1 109 ? 3.088 8.656 -8.405 1.00 93.69 109 THR A C 1
ATOM 791 O O . THR A 1 109 ? 3.674 9.512 -9.077 1.00 93.69 109 THR A O 1
ATOM 794 N N . PRO A 1 110 ? 3.105 7.361 -8.749 1.00 89.19 110 PRO A N 1
ATOM 795 C CA . PRO A 1 110 ? 3.665 6.867 -10.000 1.00 89.19 110 PRO A CA 1
ATOM 796 C C . PRO A 1 110 ? 2.976 7.449 -11.242 1.00 89.19 110 PRO A C 1
ATOM 798 O O . PRO A 1 110 ? 1.816 7.840 -11.217 1.00 89.19 110 PRO A O 1
ATOM 801 N N . LEU A 1 111 ? 3.677 7.440 -12.382 1.00 86.50 111 LEU A N 1
ATOM 802 C CA . LEU A 1 111 ? 3.111 7.884 -13.669 1.00 86.50 111 LEU A CA 1
ATOM 803 C C . LEU A 1 111 ? 2.052 6.931 -14.246 1.00 86.50 111 LEU A C 1
ATOM 805 O O . LEU A 1 111 ? 1.353 7.281 -15.195 1.00 86.50 111 LEU A O 1
ATOM 809 N N . ARG A 1 112 ? 2.004 5.699 -13.743 1.00 89.56 112 ARG A N 1
ATOM 810 C CA . ARG A 1 112 ? 1.097 4.633 -14.166 1.00 89.56 112 ARG A CA 1
ATOM 811 C C . ARG A 1 112 ? 0.803 3.741 -12.962 1.00 89.56 112 ARG A C 1
ATOM 813 O O . ARG A 1 112 ? 1.709 3.594 -12.137 1.00 89.56 112 ARG A O 1
ATOM 820 N N . PRO A 1 113 ? -0.365 3.083 -12.919 1.00 92.81 113 PRO A N 1
ATOM 821 C CA . PRO A 1 113 ? -0.647 2.098 -11.890 1.00 92.81 113 PRO A CA 1
ATOM 822 C C . PRO A 1 113 ? 0.467 1.051 -11.803 1.00 92.81 113 PRO A C 1
ATOM 824 O O . PRO A 1 113 ? 0.950 0.567 -12.839 1.00 92.81 113 PRO A O 1
ATOM 827 N N . LEU A 1 114 ? 0.869 0.707 -10.582 1.00 94.19 114 LEU A N 1
ATOM 828 C CA . LEU A 1 114 ? 1.892 -0.303 -10.307 1.00 94.19 114 LEU A CA 1
ATOM 829 C C . LEU A 1 114 ? 1.388 -1.397 -9.368 1.00 94.19 114 LEU A C 1
ATOM 831 O O . LEU A 1 114 ? 0.349 -1.261 -8.733 1.00 94.19 114 LEU A O 1
ATOM 835 N N . GLU A 1 115 ? 2.126 -2.495 -9.296 1.00 93.81 115 GLU A N 1
ATOM 836 C CA . GLU A 1 115 ? 1.927 -3.552 -8.312 1.00 93.81 115 GLU A CA 1
ATOM 837 C C . GLU A 1 115 ? 2.765 -3.248 -7.063 1.00 93.81 115 GLU A C 1
ATOM 839 O O . GLU A 1 115 ? 3.971 -2.994 -7.153 1.00 93.81 115 GLU A O 1
ATOM 844 N N . ILE A 1 116 ? 2.145 -3.301 -5.888 1.00 93.69 116 ILE A N 1
ATOM 845 C CA . ILE A 1 116 ? 2.834 -3.229 -4.602 1.00 93.69 116 ILE A CA 1
ATOM 846 C C . ILE A 1 116 ? 2.906 -4.620 -3.988 1.00 93.69 116 ILE A C 1
ATOM 848 O O . ILE A 1 116 ? 1.890 -5.276 -3.771 1.00 93.69 116 ILE A O 1
ATOM 852 N N . ARG A 1 117 ? 4.122 -5.039 -3.635 1.00 92.69 117 ARG A N 1
ATOM 853 C CA . ARG A 1 117 ? 4.384 -6.239 -2.839 1.00 92.69 117 ARG A CA 1
ATOM 854 C C . ARG A 1 117 ? 4.845 -5.835 -1.451 1.00 92.69 117 ARG A C 1
ATOM 856 O O . ARG A 1 117 ? 5.926 -5.266 -1.307 1.00 92.69 117 ARG A O 1
ATOM 863 N N . VAL A 1 118 ? 4.050 -6.160 -0.441 1.00 90.56 118 VAL A N 1
ATOM 864 C CA . VAL A 1 118 ? 4.359 -5.877 0.963 1.00 90.56 118 VAL A CA 1
ATOM 865 C C . VAL A 1 118 ? 4.705 -7.181 1.664 1.00 90.56 118 VAL A C 1
ATOM 867 O O . VAL A 1 118 ? 3.839 -8.027 1.859 1.00 90.56 118 VAL A O 1
ATOM 870 N N . LEU A 1 119 ? 5.968 -7.365 2.038 1.00 87.38 119 LEU A N 1
ATOM 871 C CA . LEU A 1 119 ? 6.416 -8.508 2.822 1.00 87.38 119 LEU A CA 1
ATOM 872 C C . LEU A 1 119 ? 6.149 -8.241 4.310 1.00 87.38 119 LEU A C 1
ATOM 874 O O . LEU A 1 119 ? 6.888 -7.502 4.962 1.00 87.38 119 LEU A O 1
ATOM 878 N N . GLY A 1 120 ? 5.082 -8.841 4.832 1.00 84.25 120 GLY A N 1
ATOM 879 C CA . GLY A 1 120 ? 4.762 -8.872 6.257 1.00 84.25 120 GLY A CA 1
ATOM 880 C C . GLY A 1 120 ? 5.512 -9.987 7.000 1.00 84.25 120 GLY A C 1
ATOM 881 O O . GLY A 1 120 ? 6.247 -10.770 6.380 1.00 84.25 120 GLY A O 1
ATOM 882 N N . PRO A 1 121 ? 5.344 -10.094 8.329 1.00 78.81 121 PRO A N 1
ATOM 883 C CA . PRO A 1 121 ? 6.049 -11.073 9.160 1.00 78.81 121 PRO A CA 1
ATOM 884 C C . PRO A 1 121 ? 5.900 -12.523 8.691 1.00 78.81 121 PRO A C 1
ATOM 886 O O . PRO A 1 121 ? 6.896 -13.242 8.624 1.00 78.81 121 PRO A O 1
ATOM 889 N N . GLU A 1 122 ? 4.705 -12.938 8.263 1.00 78.38 122 GLU A N 1
ATOM 890 C CA . GLU A 1 122 ? 4.425 -14.350 7.955 1.00 78.38 122 GLU A CA 1
ATOM 891 C C . GLU A 1 122 ? 4.297 -14.650 6.450 1.00 78.38 122 GLU A C 1
ATOM 893 O O . GLU A 1 122 ? 4.049 -15.786 6.052 1.00 78.38 122 GLU A O 1
ATOM 898 N N . GLY A 1 123 ? 4.486 -13.653 5.580 1.00 79.69 123 GLY A N 1
ATOM 899 C CA . GLY A 1 123 ? 4.232 -13.790 4.142 1.00 79.69 123 GLY A CA 1
ATOM 900 C C . GLY A 1 123 ? 4.105 -12.445 3.431 1.00 79.69 123 GLY A C 1
ATOM 901 O O . GLY A 1 123 ? 4.617 -11.444 3.922 1.00 79.69 123 GLY A O 1
ATOM 902 N N . ALA A 1 124 ? 3.467 -12.417 2.260 1.00 83.50 124 ALA A N 1
ATOM 903 C CA . ALA A 1 124 ? 3.399 -11.220 1.424 1.00 83.50 124 ALA A CA 1
ATOM 904 C C . ALA A 1 124 ? 1.971 -10.873 0.994 1.00 83.50 124 ALA A C 1
ATOM 906 O O . ALA A 1 124 ? 1.189 -11.752 0.638 1.00 83.50 124 ALA A O 1
ATOM 907 N N . PHE A 1 125 ? 1.689 -9.576 0.945 1.00 83.81 125 PHE A N 1
ATOM 908 C CA . PHE A 1 125 ? 0.513 -8.998 0.312 1.00 83.81 125 PHE A CA 1
ATOM 909 C C . PHE A 1 125 ? 0.878 -8.499 -1.076 1.00 83.81 125 PHE A C 1
ATOM 911 O O . PHE A 1 125 ? 1.939 -7.900 -1.266 1.00 83.81 125 PHE A O 1
ATOM 918 N N . ILE A 1 126 ? -0.009 -8.735 -2.036 1.00 87.69 126 ILE A N 1
ATOM 919 C CA . ILE A 1 126 ? 0.124 -8.231 -3.399 1.00 87.69 126 ILE A CA 1
ATOM 920 C C . ILE A 1 126 ? -1.097 -7.364 -3.670 1.00 87.69 126 ILE A C 1
ATOM 922 O O . ILE A 1 126 ? -2.230 -7.838 -3.596 1.00 87.69 126 ILE A O 1
ATOM 926 N N . LEU A 1 127 ? -0.847 -6.087 -3.934 1.00 88.12 127 LEU A N 1
ATOM 927 C CA . LEU A 1 127 ? -1.851 -5.110 -4.316 1.00 88.12 127 LEU A CA 1
ATOM 928 C C . LEU A 1 127 ? -1.543 -4.685 -5.747 1.00 88.12 127 LEU A C 1
ATOM 930 O O . LEU A 1 127 ? -0.580 -3.962 -5.998 1.00 88.12 127 LEU A O 1
ATOM 934 N N . ASP A 1 128 ? -2.337 -5.177 -6.687 1.00 89.12 128 ASP A N 1
ATOM 935 C CA . ASP A 1 128 ? -2.235 -4.786 -8.088 1.00 89.12 128 ASP A CA 1
ATOM 936 C C . ASP A 1 128 ? -2.890 -3.424 -8.324 1.00 89.12 128 ASP A C 1
ATOM 938 O O . ASP A 1 128 ? -3.746 -3.004 -7.550 1.00 89.12 128 ASP A O 1
ATOM 942 N N . ALA A 1 129 ? -2.527 -2.776 -9.434 1.00 91.00 129 ALA A N 1
ATOM 943 C CA . ALA A 1 129 ? -3.162 -1.551 -9.914 1.00 91.00 129 ALA A CA 1
ATOM 944 C C . ALA A 1 129 ? -3.254 -0.460 -8.830 1.00 91.00 129 ALA A C 1
ATOM 946 O O . ALA A 1 129 ? -4.337 -0.041 -8.459 1.00 91.00 129 ALA A O 1
ATOM 947 N N . VAL A 1 130 ? -2.117 -0.001 -8.313 1.00 93.19 130 VAL A N 1
ATOM 948 C CA . VAL A 1 130 ? -2.029 1.077 -7.318 1.00 93.19 130 VAL A CA 1
ATOM 949 C C . VAL A 1 130 ? -1.643 2.392 -7.993 1.00 93.19 130 VAL A C 1
ATOM 951 O O . VAL A 1 130 ? -0.587 2.466 -8.624 1.00 93.19 130 VAL A O 1
ATOM 954 N N . ASP A 1 131 ? -2.478 3.422 -7.837 1.00 93.38 131 ASP A N 1
ATOM 955 C CA . ASP A 1 131 ? -2.297 4.764 -8.420 1.00 93.38 131 ASP A CA 1
ATOM 956 C C . ASP A 1 131 ? -1.409 5.674 -7.569 1.00 93.38 131 ASP A C 1
ATOM 958 O O . ASP A 1 131 ? -0.656 6.497 -8.089 1.00 93.38 131 ASP A O 1
ATOM 962 N N . SER A 1 132 ? -1.477 5.531 -6.251 1.00 95.06 132 SER A N 1
ATOM 963 C CA . SER A 1 132 ? -0.590 6.214 -5.315 1.00 95.06 132 SER A CA 1
ATOM 964 C C . SER A 1 132 ? -0.445 5.403 -4.047 1.00 95.06 132 SER A C 1
ATOM 966 O O . SER A 1 132 ? -1.327 4.620 -3.702 1.00 95.06 132 SER A O 1
ATOM 968 N N . PHE A 1 133 ? 0.649 5.605 -3.329 1.00 97.12 133 PHE A N 1
ATOM 969 C CA . PHE A 1 133 ? 0.857 4.933 -2.060 1.00 97.12 133 PHE A CA 1
ATOM 970 C C . PHE A 1 133 ? 1.665 5.786 -1.093 1.00 97.12 133 PHE A C 1
ATOM 972 O O . PHE A 1 133 ? 2.470 6.625 -1.501 1.00 97.12 133 PHE A O 1
ATOM 979 N N . THR A 1 134 ? 1.451 5.536 0.190 1.00 98.00 134 THR A N 1
ATOM 980 C CA . THR A 1 134 ? 2.129 6.200 1.297 1.00 98.00 134 THR A CA 1
ATOM 981 C C . THR A 1 134 ? 2.842 5.156 2.134 1.00 98.00 134 THR A C 1
ATOM 983 O O . THR A 1 134 ? 2.247 4.157 2.536 1.00 98.00 134 THR A O 1
ATOM 986 N N . VAL A 1 135 ? 4.119 5.393 2.410 1.00 97.69 135 VAL A N 1
ATOM 987 C CA . VAL A 1 135 ? 4.924 4.562 3.307 1.00 97.69 135 VAL A CA 1
ATOM 988 C C . VAL A 1 135 ? 5.115 5.306 4.614 1.00 97.69 135 VAL A C 1
ATOM 990 O O . VAL A 1 135 ? 5.579 6.444 4.610 1.00 97.69 135 VAL A O 1
ATOM 993 N N . TRP A 1 136 ? 4.773 4.658 5.721 1.00 97.69 136 TRP A N 1
ATOM 994 C CA . TRP A 1 136 ? 4.938 5.180 7.070 1.00 97.69 136 TRP A CA 1
ATOM 995 C C . TRP A 1 136 ? 6.117 4.493 7.741 1.00 97.69 136 TRP A C 1
ATOM 997 O O . TRP A 1 136 ? 6.186 3.262 7.784 1.00 97.69 136 TRP A O 1
ATOM 1007 N N . SER A 1 137 ? 7.023 5.301 8.277 1.00 96.94 137 SER A N 1
ATOM 1008 C CA . SER A 1 137 ? 8.190 4.848 9.024 1.00 96.94 137 SER A CA 1
ATOM 1009 C C . SER A 1 137 ? 8.175 5.408 10.441 1.00 96.94 137 SER A C 1
ATOM 1011 O O . SER A 1 137 ? 7.743 6.541 10.664 1.00 96.94 137 SER A O 1
ATOM 1013 N N . GLU A 1 138 ? 8.662 4.623 11.392 1.00 96.62 138 GLU A N 1
ATOM 1014 C CA . GLU A 1 138 ? 8.840 5.012 12.786 1.00 96.62 138 GLU A CA 1
ATOM 1015 C C . GLU A 1 138 ? 10.083 4.323 13.349 1.00 96.62 138 GLU A C 1
ATOM 1017 O O . GLU A 1 138 ? 10.268 3.125 13.153 1.00 96.62 138 GLU A O 1
ATOM 1022 N N . ASN A 1 139 ? 10.938 5.077 14.045 1.00 95.19 139 ASN A N 1
ATOM 1023 C CA . ASN A 1 139 ? 12.173 4.567 14.657 1.00 95.19 139 ASN A CA 1
ATOM 1024 C C . ASN A 1 139 ? 13.073 3.802 13.670 1.00 95.19 139 ASN A C 1
ATOM 1026 O O . ASN A 1 139 ? 13.732 2.839 14.044 1.00 95.19 139 ASN A O 1
ATOM 1030 N N . ASP A 1 140 ? 13.102 4.253 12.416 1.00 95.44 140 ASP A N 1
ATOM 1031 C CA . ASP A 1 140 ? 13.810 3.612 11.308 1.00 95.44 140 ASP A CA 1
ATOM 1032 C C . ASP A 1 140 ? 13.326 2.176 11.020 1.00 95.44 140 ASP A C 1
ATOM 1034 O O . ASP A 1 140 ? 14.087 1.302 10.606 1.00 95.44 140 ASP A O 1
ATOM 1038 N N . HIS A 1 141 ? 12.018 1.958 11.173 1.00 95.12 141 HIS A N 1
ATOM 1039 C CA . HIS A 1 141 ? 11.294 0.780 10.707 1.00 95.12 141 HIS A CA 1
ATOM 1040 C C . HIS A 1 141 ? 10.095 1.187 9.851 1.00 95.12 141 HIS A C 1
ATOM 1042 O O . HIS A 1 141 ? 9.395 2.146 10.165 1.00 95.12 141 HIS A O 1
ATOM 1048 N N . THR A 1 142 ? 9.822 0.441 8.776 1.00 95.44 142 THR A N 1
ATOM 1049 C CA . THR A 1 142 ? 8.576 0.622 8.013 1.00 95.44 142 THR A CA 1
ATOM 1050 C C . THR A 1 142 ? 7.427 -0.018 8.788 1.00 95.44 142 THR A C 1
ATOM 1052 O O . THR A 1 142 ? 7.416 -1.234 8.972 1.00 95.44 142 THR A O 1
ATOM 1055 N N . VAL A 1 143 ? 6.455 0.788 9.216 1.00 96.19 143 VAL A N 1
ATOM 1056 C CA . VAL A 1 143 ? 5.340 0.346 10.074 1.00 96.19 143 VAL A CA 1
ATOM 1057 C C . VAL A 1 143 ? 4.014 0.242 9.333 1.00 96.19 143 VAL A C 1
ATOM 1059 O O . VAL A 1 143 ? 3.143 -0.524 9.739 1.00 96.19 143 VAL A O 1
ATOM 1062 N N . ALA A 1 144 ? 3.835 0.974 8.230 1.00 96.75 144 ALA A N 1
ATOM 1063 C CA . ALA A 1 144 ? 2.640 0.832 7.409 1.00 96.75 144 ALA A CA 1
ATOM 1064 C C . ALA A 1 144 ? 2.861 1.208 5.945 1.00 96.75 144 ALA A C 1
ATOM 1066 O O . ALA A 1 144 ? 3.704 2.035 5.603 1.00 96.75 144 ALA A O 1
ATOM 1067 N N . VAL A 1 145 ? 2.031 0.622 5.090 1.00 96.88 145 VAL A N 1
ATOM 1068 C CA . VAL A 1 145 ? 1.874 0.985 3.686 1.00 96.88 145 VAL A CA 1
ATOM 1069 C C . VAL A 1 145 ? 0.392 1.208 3.424 1.00 96.88 145 VAL A C 1
ATOM 1071 O O . VAL A 1 145 ? -0.431 0.333 3.697 1.00 96.88 145 VAL A O 1
ATOM 1074 N N . GLU A 1 146 ? 0.060 2.371 2.880 1.00 97.38 146 GLU A N 1
ATOM 1075 C CA . GLU A 1 146 ? -1.262 2.691 2.350 1.00 97.38 146 GLU A CA 1
ATOM 1076 C C . GLU A 1 146 ? -1.197 2.752 0.833 1.00 97.38 146 GLU A C 1
ATOM 1078 O O . GLU A 1 146 ? -0.282 3.353 0.285 1.00 97.38 146 GLU A O 1
ATOM 1083 N N . ALA A 1 147 ? -2.148 2.134 0.148 1.00 95.75 147 ALA A N 1
ATOM 1084 C CA . ALA A 1 147 ? -2.184 2.039 -1.301 1.00 95.75 147 ALA A CA 1
ATOM 1085 C C . ALA A 1 147 ? -3.574 2.414 -1.812 1.00 95.75 147 ALA A C 1
ATOM 1087 O O . ALA A 1 147 ? -4.562 1.755 -1.485 1.00 95.75 147 ALA A O 1
ATOM 1088 N N . THR A 1 148 ? -3.639 3.454 -2.636 1.00 94.88 148 THR A N 1
ATOM 1089 C CA . THR A 1 148 ? -4.847 3.870 -3.348 1.00 94.88 148 THR A CA 1
ATOM 1090 C C . THR A 1 148 ? -4.968 3.055 -4.627 1.00 94.88 148 THR A C 1
ATOM 1092 O O . THR A 1 148 ? -4.103 3.124 -5.502 1.00 94.88 148 THR A O 1
ATOM 1095 N N . TYR A 1 149 ? -6.035 2.270 -4.738 1.00 90.88 149 TYR A N 1
ATOM 1096 C CA . TYR A 1 149 ? -6.281 1.439 -5.911 1.00 90.88 149 TYR A CA 1
ATOM 1097 C C . TYR A 1 149 ? -6.647 2.296 -7.135 1.00 90.88 149 TYR A C 1
ATOM 1099 O O . TYR A 1 149 ? -7.301 3.334 -7.021 1.00 90.88 149 TYR A O 1
ATOM 1107 N N . ALA A 1 150 ? -6.221 1.851 -8.308 1.00 81.69 150 ALA A N 1
ATOM 1108 C CA . ALA A 1 150 ? -6.438 2.493 -9.588 1.00 81.69 150 ALA A CA 1
ATOM 1109 C C . ALA A 1 150 ? -7.751 2.024 -10.206 1.00 81.69 150 ALA A C 1
ATOM 1111 O O . ALA A 1 150 ? -8.032 0.830 -10.266 1.00 81.69 150 ALA A O 1
ATOM 1112 N N . GLY A 1 151 ? -8.540 2.959 -10.728 1.00 67.25 151 GLY A N 1
ATOM 1113 C CA . GLY A 1 151 ? -9.791 2.617 -11.410 1.00 67.25 151 GLY A CA 1
ATOM 1114 C C . GLY A 1 151 ? -10.998 2.436 -10.490 1.00 67.25 151 GLY A C 1
ATOM 1115 O O . GLY A 1 151 ? -11.939 1.756 -10.863 1.00 67.25 151 GLY A O 1
ATOM 1116 N N . ASN A 1 152 ? -11.032 3.090 -9.329 1.00 65.00 152 ASN A N 1
ATOM 1117 C CA . ASN A 1 152 ? -12.224 3.132 -8.471 1.00 65.00 152 ASN A CA 1
ATOM 1118 C C . ASN A 1 152 ? -13.309 4.096 -9.003 1.00 65.00 152 ASN A C 1
ATOM 1120 O O . ASN A 1 152 ? -13.960 4.797 -8.239 1.00 65.00 152 ASN A O 1
ATOM 1124 N N . GLY A 1 153 ? -13.510 4.200 -10.319 1.00 69.19 153 GLY A N 1
ATOM 1125 C CA . GLY A 1 153 ? -14.478 5.158 -10.871 1.00 69.19 153 GLY A CA 1
ATOM 1126 C C . GLY A 1 153 ? -15.904 4.875 -10.393 1.00 69.19 153 GLY A C 1
ATOM 1127 O O . GLY A 1 153 ? -16.652 5.797 -10.074 1.00 69.19 153 GLY A O 1
ATOM 1128 N N . GLU A 1 154 ? -16.247 3.594 -10.266 1.00 85.00 154 GLU A N 1
ATOM 1129 C CA . GLU A 1 154 ? -17.588 3.148 -9.914 1.00 85.00 154 GLU A CA 1
ATOM 1130 C C . GLU A 1 154 ? -17.610 2.389 -8.584 1.00 85.00 154 GLU A C 1
ATOM 1132 O O . GLU A 1 154 ? -16.783 1.518 -8.311 1.00 85.00 154 GLU A O 1
ATOM 1137 N N . TYR A 1 155 ? -18.625 2.680 -7.769 1.00 87.62 155 TYR A N 1
ATOM 1138 C CA . TYR A 1 155 ? -18.841 2.040 -6.471 1.00 87.62 155 TYR A CA 1
ATOM 1139 C C . TYR A 1 155 ? -18.885 0.505 -6.562 1.00 87.62 155 TYR A C 1
ATOM 1141 O O . TYR A 1 155 ? -18.271 -0.191 -5.755 1.00 87.62 155 TYR A O 1
ATOM 1149 N N . GLY A 1 156 ? -19.571 -0.025 -7.582 1.00 88.44 156 GLY A N 1
ATOM 1150 C CA . GLY A 1 156 ? -19.704 -1.469 -7.784 1.00 88.44 156 GLY A CA 1
ATOM 1151 C C . GLY A 1 156 ? -18.375 -2.167 -8.089 1.00 88.44 156 GLY A C 1
ATOM 1152 O O . GLY A 1 156 ? -18.175 -3.299 -7.658 1.00 88.44 156 GLY A O 1
ATOM 1153 N N . GLU A 1 157 ? -17.443 -1.497 -8.773 1.00 88.19 157 GLU A N 1
ATOM 1154 C CA . GLU A 1 157 ? -16.114 -2.055 -9.058 1.00 88.19 157 GLU A CA 1
ATOM 1155 C C . GLU A 1 157 ? -15.257 -2.128 -7.790 1.00 88.19 157 GLU A C 1
ATOM 1157 O O . GLU A 1 157 ? -14.620 -3.154 -7.534 1.00 88.19 157 GLU A O 1
ATOM 1162 N N . ALA A 1 158 ? -15.295 -1.079 -6.960 1.00 89.56 158 ALA A N 1
ATOM 1163 C CA . ALA A 1 158 ? -14.605 -1.059 -5.672 1.00 89.56 158 ALA A CA 1
ATOM 1164 C C . ALA A 1 158 ? -15.132 -2.159 -4.734 1.00 89.56 158 ALA A C 1
ATOM 1166 O O . ALA A 1 158 ? -14.347 -2.852 -4.083 1.00 89.56 158 ALA A O 1
ATOM 1167 N N . PHE A 1 159 ? -16.451 -2.368 -4.701 1.00 91.06 159 PHE A N 1
ATOM 1168 C CA . PHE A 1 159 ? -17.050 -3.399 -3.856 1.00 91.06 159 PHE A CA 1
ATOM 1169 C C . PHE A 1 159 ? -16.763 -4.819 -4.366 1.00 91.06 159 PHE A C 1
ATOM 1171 O O . PHE A 1 159 ? -16.339 -5.673 -3.590 1.00 91.06 159 PHE A O 1
ATOM 1178 N N . ALA A 1 160 ? -16.854 -5.062 -5.678 1.00 90.50 160 ALA A N 1
ATOM 1179 C CA . ALA A 1 160 ? -16.481 -6.351 -6.273 1.00 90.50 160 ALA A CA 1
ATOM 1180 C C . ALA A 1 160 ? -14.998 -6.703 -6.035 1.00 90.50 160 ALA A C 1
ATOM 1182 O O . ALA A 1 160 ? -14.629 -7.871 -5.879 1.00 90.50 160 ALA A O 1
ATOM 1183 N N . LEU A 1 161 ? -14.120 -5.696 -5.993 1.00 89.69 161 LEU A N 1
ATOM 1184 C CA . LEU A 1 161 ? -12.720 -5.878 -5.620 1.00 89.69 161 LEU A CA 1
ATOM 1185 C C . LEU A 1 161 ? -12.568 -6.282 -4.147 1.00 89.69 161 LEU A C 1
ATOM 1187 O O . LEU A 1 161 ? -11.783 -7.187 -3.854 1.00 89.69 161 LEU A O 1
ATOM 1191 N N . LEU A 1 162 ? -13.312 -5.643 -3.240 1.00 91.94 162 LEU A N 1
ATOM 1192 C CA . LEU A 1 162 ? -13.335 -5.992 -1.819 1.00 91.94 162 LEU A CA 1
ATOM 1193 C C . LEU A 1 162 ? -13.872 -7.407 -1.582 1.00 91.94 162 LEU A C 1
ATOM 1195 O O . LEU A 1 162 ? -13.258 -8.150 -0.825 1.00 91.94 162 LEU A O 1
ATOM 1199 N N . GLU A 1 163 ? -14.933 -7.823 -2.272 1.00 92.69 163 GLU A N 1
ATOM 1200 C CA . GLU A 1 163 ? -15.445 -9.201 -2.225 1.00 92.69 163 GLU A CA 1
ATOM 1201 C C . GLU A 1 163 ? -14.400 -10.218 -2.699 1.00 92.69 163 GLU A C 1
ATOM 1203 O O . GLU A 1 163 ? -14.225 -11.282 -2.104 1.00 92.69 163 GLU A O 1
ATOM 1208 N N . ARG A 1 164 ? -13.658 -9.880 -3.760 1.00 89.12 164 ARG A N 1
ATOM 1209 C CA . ARG A 1 164 ? -12.621 -10.751 -4.322 1.00 89.12 164 ARG A CA 1
ATOM 1210 C C . ARG A 1 164 ? -11.391 -10.874 -3.421 1.00 89.12 164 ARG A C 1
ATOM 1212 O O . ARG A 1 164 ? -10.805 -11.952 -3.352 1.00 89.12 164 ARG A O 1
ATOM 1219 N N . LEU A 1 165 ? -10.949 -9.778 -2.802 1.00 86.75 165 LEU A N 1
ATOM 1220 C CA . LEU A 1 165 ? -9.726 -9.750 -1.991 1.00 86.75 165 LEU A CA 1
ATOM 1221 C C . LEU A 1 165 ? -9.973 -10.043 -0.509 1.00 86.75 165 LEU A C 1
ATOM 1223 O O . LEU A 1 165 ? -9.087 -10.586 0.147 1.00 86.75 165 LEU A O 1
ATOM 1227 N N . GLY A 1 166 ? -11.157 -9.722 0.006 1.00 88.00 166 GLY A N 1
ATOM 1228 C CA . GLY A 1 166 ? -11.514 -9.808 1.420 1.00 88.00 166 GLY A CA 1
ATOM 1229 C C . GLY A 1 166 ? -11.191 -11.148 2.081 1.00 88.00 166 GLY A C 1
ATOM 1230 O O . GLY A 1 166 ? -10.551 -11.131 3.135 1.00 88.00 166 GLY A O 1
ATOM 1231 N N . PRO A 1 167 ? -11.488 -12.306 1.456 1.00 87.56 167 PRO A N 1
ATOM 1232 C CA . PRO A 1 167 ? -11.141 -13.606 2.027 1.00 87.56 167 PRO A CA 1
ATOM 1233 C C . PRO A 1 167 ? -9.638 -13.800 2.272 1.00 87.56 167 PRO A C 1
ATOM 1235 O O . PRO A 1 167 ? -9.256 -14.465 3.231 1.00 87.56 167 PRO A O 1
ATOM 1238 N N . ASN A 1 168 ? -8.772 -13.189 1.454 1.00 83.31 168 ASN A N 1
ATOM 1239 C CA . ASN A 1 168 ? -7.317 -13.258 1.639 1.00 83.31 168 ASN A CA 1
ATOM 1240 C C . ASN A 1 168 ? -6.841 -12.425 2.839 1.00 83.31 168 ASN A C 1
ATOM 1242 O O . ASN A 1 168 ? -5.747 -12.656 3.351 1.00 83.31 168 ASN A O 1
ATOM 1246 N N . PHE A 1 169 ? -7.652 -11.461 3.275 1.00 87.75 169 PHE A N 1
ATOM 1247 C CA . PHE A 1 169 ? -7.397 -10.609 4.435 1.00 87.75 169 PHE A CA 1
ATOM 1248 C C . PHE A 1 169 ? -8.185 -11.050 5.676 1.00 87.75 169 PHE A C 1
ATOM 1250 O O . PHE A 1 169 ? -8.086 -10.410 6.717 1.00 87.75 169 PHE A O 1
ATOM 1257 N N . GLY A 1 170 ? -8.954 -12.140 5.579 1.00 88.50 170 GLY A N 1
ATOM 1258 C CA . GLY A 1 170 ? -9.772 -12.663 6.673 1.00 88.50 170 GLY A CA 1
ATOM 1259 C C . GLY A 1 170 ? -11.130 -11.977 6.842 1.00 88.50 170 GLY A C 1
ATOM 1260 O O . GLY A 1 170 ? -11.818 -12.262 7.819 1.00 88.50 170 GLY A O 1
ATOM 1261 N N . TRP A 1 171 ? -11.539 -11.109 5.912 1.00 93.88 171 TRP A N 1
ATOM 1262 C CA . TRP A 1 171 ? -12.869 -10.500 5.939 1.00 93.88 171 TRP A CA 1
ATOM 1263 C C . TRP A 1 171 ? -13.933 -11.479 5.460 1.00 93.88 171 TRP A C 1
ATOM 1265 O O . TRP A 1 171 ? -13.750 -12.225 4.494 1.00 93.88 171 TRP A O 1
ATOM 1275 N N . THR A 1 172 ? -15.065 -11.448 6.145 1.00 94.56 172 THR A N 1
ATOM 1276 C CA . THR A 1 172 ? -16.243 -12.257 5.856 1.00 94.56 172 THR A CA 1
ATOM 1277 C C . THR A 1 172 ? -17.276 -11.463 5.059 1.00 94.56 172 THR A C 1
ATOM 1279 O O . THR A 1 172 ? -17.242 -10.233 5.000 1.00 94.56 172 THR A O 1
ATOM 1282 N N . GLU A 1 173 ? -18.260 -12.160 4.486 1.00 94.56 173 GLU A N 1
ATOM 1283 C CA . GLU A 1 173 ? -19.429 -11.515 3.868 1.00 94.56 173 GLU A CA 1
ATOM 1284 C C . GLU A 1 173 ? -20.183 -10.615 4.863 1.00 94.56 173 GLU A C 1
ATOM 1286 O O . GLU A 1 173 ? -20.728 -9.585 4.477 1.00 94.56 173 GLU A O 1
ATOM 1291 N N . ALA A 1 174 ? -20.181 -10.967 6.155 1.00 96.31 174 ALA A N 1
ATOM 1292 C CA . ALA A 1 174 ? -20.804 -10.155 7.195 1.00 96.31 174 ALA A CA 1
ATOM 1293 C C . ALA A 1 174 ? -20.057 -8.831 7.421 1.00 96.31 174 ALA A C 1
ATOM 1295 O O . ALA A 1 174 ? -20.700 -7.804 7.624 1.00 96.31 174 ALA A O 1
ATOM 1296 N N . ASP A 1 175 ? -18.723 -8.836 7.335 1.00 96.25 175 ASP A N 1
ATOM 1297 C CA . ASP A 1 175 ? -17.914 -7.617 7.459 1.00 96.25 175 ASP A CA 1
ATOM 1298 C C . ASP A 1 175 ? -18.145 -6.676 6.269 1.00 96.25 175 ASP A C 1
ATOM 1300 O O . ASP A 1 175 ? -18.244 -5.461 6.438 1.00 96.25 175 ASP A O 1
ATOM 1304 N N . LEU A 1 176 ? -18.293 -7.236 5.065 1.00 95.56 176 LEU A N 1
ATOM 1305 C CA . LEU A 1 176 ? -18.634 -6.472 3.863 1.00 95.56 176 LEU A CA 1
ATOM 1306 C C . LEU A 1 176 ? -20.056 -5.898 3.937 1.00 95.56 176 LEU A C 1
ATOM 1308 O O . LEU A 1 176 ? -20.252 -4.721 3.646 1.00 95.56 176 LEU A O 1
ATOM 1312 N N . ALA A 1 177 ? -21.037 -6.675 4.401 1.00 95.81 177 ALA A N 1
ATOM 1313 C CA . ALA A 1 177 ? -22.394 -6.173 4.622 1.00 95.81 177 ALA A CA 1
ATOM 1314 C C . ALA A 1 177 ? -22.432 -5.058 5.685 1.00 95.81 177 ALA A C 1
ATOM 1316 O O . ALA A 1 177 ? -23.180 -4.085 5.554 1.00 95.81 177 ALA A O 1
ATOM 1317 N N . GLN A 1 178 ? -21.602 -5.170 6.728 1.00 97.06 178 GLN A N 1
ATOM 1318 C CA . GLN A 1 178 ? -21.447 -4.111 7.721 1.00 97.06 178 GLN A CA 1
ATOM 1319 C C . GLN A 1 178 ? -20.835 -2.851 7.098 1.00 97.06 178 GLN A C 1
ATOM 1321 O O . GLN A 1 178 ? -21.343 -1.760 7.344 1.00 97.06 178 GLN A O 1
ATOM 1326 N N . LEU A 1 179 ? -19.820 -2.989 6.238 1.00 96.94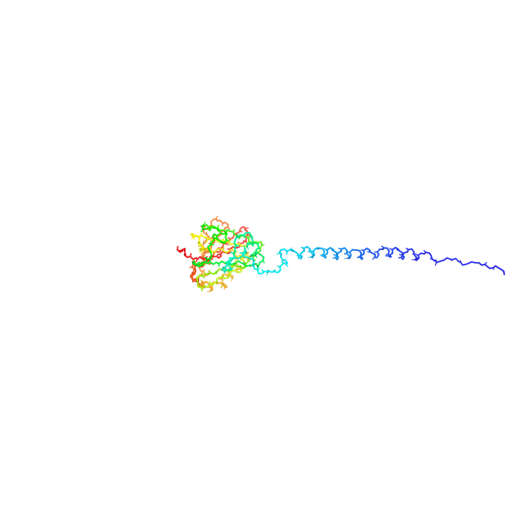 179 LEU A N 1
ATOM 1327 C CA . LEU A 1 179 ? -19.218 -1.868 5.514 1.00 96.94 179 LEU A CA 1
ATOM 1328 C C . LEU A 1 179 ? -20.248 -1.103 4.663 1.00 96.94 179 LEU A C 1
ATOM 1330 O O . LEU A 1 179 ? -20.255 0.129 4.672 1.00 96.94 179 LEU A O 1
ATOM 1334 N N . GLU A 1 180 ? -21.132 -1.804 3.945 1.00 95.62 180 GLU A N 1
ATOM 1335 C CA . GLU A 1 180 ? -22.223 -1.161 3.193 1.00 95.62 180 GLU A CA 1
ATOM 1336 C C . GLU A 1 180 ? -23.187 -0.415 4.116 1.00 95.62 180 GLU A C 1
ATOM 1338 O O . GLU A 1 180 ? -23.576 0.722 3.834 1.00 95.62 180 GLU A O 1
ATOM 1343 N N . SER A 1 181 ? -23.564 -1.035 5.237 1.00 96.81 181 SER A N 1
ATOM 1344 C CA . SER A 1 181 ? -24.418 -0.396 6.238 1.00 96.81 181 SER A CA 1
ATOM 1345 C C . SER A 1 181 ? -23.771 0.879 6.784 1.00 96.81 181 SER A C 1
ATOM 1347 O O . SER A 1 181 ? -24.437 1.912 6.876 1.00 96.81 181 SER A O 1
ATOM 1349 N N . ASP A 1 182 ? -22.479 0.833 7.103 1.00 97.00 182 ASP A N 1
ATOM 1350 C CA . ASP A 1 182 ? -21.727 1.968 7.634 1.00 97.00 182 ASP A CA 1
ATOM 1351 C C . ASP A 1 182 ? -21.613 3.100 6.607 1.00 97.00 182 ASP A C 1
ATOM 1353 O O . ASP A 1 182 ? -21.794 4.264 6.964 1.00 97.00 182 ASP A O 1
ATOM 1357 N N . LEU A 1 183 ? -21.433 2.780 5.321 1.00 94.62 183 LEU A N 1
ATOM 1358 C CA . LEU A 1 183 ? -21.488 3.770 4.240 1.00 94.62 183 LEU A CA 1
ATOM 1359 C C . LEU A 1 183 ? -22.847 4.463 4.147 1.00 94.62 183 LEU A C 1
ATOM 1361 O O . LEU A 1 183 ? -22.905 5.680 3.985 1.00 94.62 183 LEU A O 1
ATOM 1365 N N . VAL A 1 184 ? -23.946 3.709 4.248 1.00 94.19 184 VAL A N 1
ATOM 1366 C CA . VAL A 1 184 ? -25.305 4.275 4.211 1.00 94.19 184 VAL A CA 1
ATOM 1367 C C . VAL A 1 184 ? -25.565 5.156 5.431 1.00 94.19 184 VAL A C 1
ATOM 1369 O O . VAL A 1 184 ? -26.254 6.175 5.324 1.00 94.19 184 VAL A O 1
ATOM 1372 N N . VAL A 1 185 ? -25.041 4.773 6.598 1.00 95.81 185 VAL A N 1
ATOM 1373 C CA . VAL A 1 185 ? -25.102 5.604 7.804 1.00 95.81 185 VAL A CA 1
ATOM 1374 C C . VAL A 1 185 ? -24.328 6.899 7.580 1.00 95.81 185 VAL A C 1
ATOM 1376 O O . VAL A 1 185 ? -24.923 7.965 7.740 1.00 95.81 185 VAL A O 1
ATOM 1379 N N . ASP A 1 186 ? -23.070 6.820 7.136 1.00 95.31 186 ASP A N 1
ATOM 1380 C CA . ASP A 1 186 ? -22.220 7.993 6.920 1.00 95.31 186 ASP A CA 1
ATOM 1381 C C . ASP A 1 186 ? -22.809 8.937 5.864 1.00 95.31 186 ASP A C 1
ATOM 1383 O O . ASP A 1 186 ? -22.914 10.139 6.097 1.00 95.31 186 ASP A O 1
ATOM 1387 N N . GLN A 1 187 ? -23.334 8.400 4.758 1.00 93.19 187 GLN A N 1
ATOM 1388 C CA . GLN A 1 187 ? -24.028 9.177 3.727 1.00 93.19 187 GLN A CA 1
ATOM 1389 C C . GLN A 1 187 ? -25.209 9.987 4.290 1.00 93.19 187 GLN A C 1
ATOM 1391 O O . GLN A 1 187 ? -25.485 11.094 3.831 1.00 93.19 187 GLN A O 1
ATOM 1396 N N . ARG A 1 188 ? -25.946 9.441 5.267 1.00 92.38 188 ARG A N 1
ATOM 1397 C CA . ARG A 1 188 ? -27.107 10.118 5.870 1.00 92.38 188 ARG A CA 1
ATOM 1398 C C . ARG A 1 188 ? -26.712 11.157 6.908 1.00 92.38 188 ARG A C 1
ATOM 1400 O O . ARG A 1 188 ? -27.470 12.102 7.127 1.00 92.38 188 ARG A O 1
ATOM 1407 N N . THR A 1 189 ? -25.593 10.953 7.596 1.00 93.00 189 THR A N 1
ATOM 1408 C CA . THR A 1 189 ? -25.147 11.827 8.687 1.00 93.00 189 THR A CA 1
ATOM 1409 C C . THR A 1 189 ? -24.208 12.929 8.221 1.00 93.00 189 THR A C 1
ATOM 1411 O O . THR A 1 189 ? -24.178 14.000 8.831 1.00 93.00 189 THR A O 1
ATOM 1414 N N . THR A 1 190 ? -23.463 12.696 7.143 1.00 88.62 190 THR A N 1
ATOM 1415 C CA . THR A 1 190 ? -22.489 13.642 6.609 1.00 88.62 190 THR A CA 1
ATOM 1416 C C . THR A 1 190 ? -23.191 14.740 5.812 1.00 88.62 190 THR A C 1
ATOM 1418 O O . THR A 1 190 ? -23.944 14.487 4.880 1.00 88.62 190 THR A O 1
ATOM 1421 N N . GLN A 1 191 ? -22.943 16.001 6.180 1.00 78.19 191 GLN A N 1
ATOM 1422 C CA . GLN A 1 191 ? -23.504 17.183 5.504 1.00 78.19 191 GLN A CA 1
ATOM 1423 C C . GLN A 1 191 ? -22.662 17.642 4.299 1.00 78.19 191 GLN A C 1
ATOM 1425 O O . GLN A 1 191 ? -22.653 18.824 3.963 1.00 78.19 191 GLN A O 1
ATOM 1430 N N . GLY A 1 192 ? -21.920 16.730 3.672 1.00 83.62 192 GLY A N 1
ATOM 1431 C CA . GLY A 1 192 ? -20.969 17.039 2.608 1.00 83.62 192 GLY A CA 1
ATOM 1432 C C . GLY A 1 192 ? -21.121 16.133 1.396 1.00 83.62 192 GLY A C 1
ATOM 1433 O O . GLY A 1 192 ? -21.860 15.153 1.412 1.00 83.62 192 GLY A O 1
ATOM 1434 N N . ASP A 1 193 ? -20.364 16.459 0.354 1.00 88.81 193 ASP A N 1
ATOM 1435 C CA . ASP A 1 193 ? -20.387 15.734 -0.917 1.00 88.81 193 ASP A CA 1
ATOM 1436 C C . ASP A 1 193 ? -19.525 14.464 -0.909 1.00 88.81 193 ASP A C 1
ATOM 1438 O O . ASP A 1 193 ? -19.401 13.797 -1.931 1.00 88.81 193 ASP A O 1
ATOM 1442 N N . ARG A 1 194 ? -18.922 14.108 0.230 1.00 92.06 194 ARG A N 1
ATOM 1443 C CA . ARG A 1 194 ? -18.090 12.914 0.380 1.00 92.06 194 ARG A CA 1
ATOM 1444 C C . ARG A 1 194 ? -18.485 12.149 1.631 1.00 92.06 194 ARG A C 1
ATOM 1446 O O . ARG A 1 194 ? -18.575 12.746 2.698 1.00 92.06 194 ARG A O 1
ATOM 1453 N N . TYR A 1 195 ? -18.672 10.844 1.488 1.00 94.31 195 TYR A N 1
ATOM 1454 C CA . TYR A 1 195 ? -18.909 9.916 2.592 1.00 94.31 195 TYR A CA 1
ATOM 1455 C C . TYR A 1 195 ? -17.961 8.724 2.478 1.00 94.31 195 TYR A C 1
ATOM 1457 O O . TYR A 1 195 ? -17.434 8.438 1.399 1.00 94.31 195 TYR A O 1
ATOM 1465 N N . SER A 1 196 ? -17.682 8.058 3.592 1.00 95.38 196 SER A N 1
ATOM 1466 C CA . SER A 1 196 ? -16.705 6.974 3.644 1.00 95.38 196 SER A CA 1
ATOM 1467 C C . SER A 1 196 ? -16.989 5.987 4.762 1.00 95.38 196 SER A C 1
ATOM 1469 O O . SER A 1 196 ? -17.560 6.344 5.788 1.00 95.38 196 SER A O 1
ATOM 1471 N N . ALA A 1 197 ? -16.524 4.756 4.589 1.00 96.88 197 ALA A N 1
ATOM 1472 C CA . ALA A 1 197 ? -16.500 3.766 5.654 1.00 96.88 197 ALA A CA 1
ATOM 1473 C C . ALA A 1 197 ? -15.242 2.906 5.556 1.00 96.88 197 ALA A C 1
ATOM 1475 O O . ALA A 1 197 ? -14.532 2.902 4.544 1.00 96.88 197 ALA A O 1
ATOM 1476 N N . ARG A 1 198 ? -14.969 2.177 6.636 1.00 97.38 198 ARG A N 1
ATOM 1477 C CA . ARG A 1 198 ? -13.766 1.366 6.792 1.00 97.38 198 ARG A CA 1
ATOM 1478 C C . ARG A 1 198 ? -14.124 -0.058 7.184 1.00 97.38 198 ARG A C 1
ATOM 1480 O O . ARG A 1 198 ? -14.958 -0.258 8.057 1.00 97.38 198 ARG A O 1
ATOM 1487 N N . ILE A 1 199 ? -13.434 -1.020 6.583 1.00 96.19 199 ILE A N 1
ATOM 1488 C CA . ILE A 1 199 ? -13.446 -2.431 6.976 1.00 96.19 199 ILE A CA 1
ATOM 1489 C C . ILE A 1 199 ? -12.107 -2.808 7.618 1.00 96.19 199 ILE A C 1
ATOM 1491 O O . ILE A 1 199 ? -11.044 -2.314 7.220 1.00 96.19 199 ILE A O 1
ATOM 1495 N N . GLY A 1 200 ? -12.161 -3.681 8.624 1.00 93.94 200 GLY A N 1
ATOM 1496 C CA . GLY A 1 200 ? -11.014 -4.062 9.446 1.00 93.94 200 GLY A CA 1
ATOM 1497 C C . GLY A 1 200 ? -10.722 -3.078 10.597 1.00 93.94 200 GLY A C 1
ATOM 1498 O O . GLY A 1 200 ? -11.530 -2.191 10.879 1.00 93.94 200 GLY A O 1
ATOM 1499 N N . PRO A 1 201 ? -9.563 -3.204 11.268 1.00 92.75 201 PRO A N 1
ATOM 1500 C CA . PRO A 1 201 ? -8.452 -4.083 10.910 1.00 92.75 201 PRO A CA 1
ATOM 1501 C C . PRO A 1 201 ? -8.772 -5.570 11.115 1.00 92.75 201 PRO A C 1
ATOM 1503 O O . PRO A 1 201 ? -9.461 -5.934 12.062 1.00 92.75 201 PRO A O 1
ATOM 1506 N N . ALA A 1 202 ? -8.254 -6.414 10.227 1.00 92.94 202 ALA A N 1
ATOM 1507 C CA . ALA A 1 202 ? -8.191 -7.861 10.406 1.00 92.94 202 ALA A CA 1
ATOM 1508 C C . ALA A 1 202 ? -6.729 -8.317 10.411 1.00 92.94 202 ALA A C 1
ATOM 1510 O O . ALA A 1 202 ? -5.892 -7.731 9.718 1.00 92.94 202 ALA A O 1
ATOM 1511 N N . ASP A 1 203 ? -6.436 -9.356 11.187 1.00 91.88 203 ASP A N 1
ATOM 1512 C CA . ASP A 1 203 ? -5.107 -9.954 11.243 1.00 91.88 203 ASP A CA 1
ATOM 1513 C C . ASP A 1 203 ? -4.933 -10.942 10.093 1.00 91.88 203 ASP A C 1
ATOM 1515 O O . ASP A 1 203 ? -5.614 -11.967 10.015 1.00 91.88 203 ASP A O 1
ATOM 1519 N N . ALA A 1 204 ? -3.990 -10.645 9.205 1.00 81.44 204 ALA A N 1
ATOM 1520 C CA . ALA A 1 204 ? -3.612 -11.517 8.108 1.00 81.44 204 ALA A CA 1
ATOM 1521 C C . ALA A 1 204 ? -2.090 -11.544 8.007 1.00 81.44 204 ALA A C 1
ATOM 1523 O O . ALA A 1 204 ? -1.450 -10.500 8.017 1.00 81.44 204 ALA A O 1
ATOM 1524 N N . ILE A 1 205 ? -1.483 -12.727 7.887 1.00 79.50 205 ILE A N 1
ATOM 1525 C CA . ILE A 1 205 ? -0.056 -12.860 7.539 1.00 79.50 205 ILE A CA 1
ATOM 1526 C C . ILE A 1 205 ? 0.872 -12.070 8.513 1.00 79.50 205 ILE A C 1
ATOM 1528 O O . ILE A 1 205 ? 1.900 -11.499 8.134 1.00 79.50 205 ILE A O 1
ATOM 1532 N N . GLY A 1 206 ? 0.501 -12.015 9.796 1.00 83.25 206 GLY A N 1
ATOM 1533 C CA . GLY A 1 206 ? 1.227 -11.273 10.833 1.00 83.25 206 GLY A CA 1
ATOM 1534 C C . GLY A 1 206 ? 1.159 -9.742 10.725 1.00 83.25 206 GLY A C 1
ATOM 1535 O O . GLY A 1 206 ? 2.015 -9.070 11.291 1.00 83.25 206 GLY A O 1
ATOM 1536 N N . ALA A 1 207 ? 0.197 -9.180 9.990 1.00 89.25 207 ALA A N 1
ATOM 1537 C CA . ALA A 1 207 ? -0.033 -7.739 9.879 1.00 89.25 207 ALA A CA 1
ATOM 1538 C C . ALA A 1 207 ? -1.529 -7.395 9.998 1.00 89.25 207 ALA A C 1
ATOM 1540 O O . ALA A 1 207 ? -2.400 -8.218 9.718 1.00 89.25 207 ALA A O 1
ATOM 1541 N N . HIS A 1 208 ? -1.819 -6.148 10.361 1.00 95.19 208 HIS A N 1
ATOM 1542 C CA . HIS A 1 208 ? -3.164 -5.588 10.398 1.00 95.19 208 HIS A CA 1
ATOM 1543 C C . HIS A 1 208 ? -3.532 -5.009 9.031 1.00 95.19 208 HIS A C 1
ATOM 1545 O O . HIS A 1 208 ? -2.897 -4.064 8.550 1.00 95.19 208 HIS A O 1
ATOM 1551 N N . VAL A 1 209 ? -4.584 -5.546 8.415 1.00 94.12 209 VAL A N 1
ATOM 1552 C CA . VAL A 1 209 ? -5.086 -5.091 7.116 1.00 94.12 209 VAL A CA 1
ATOM 1553 C C . VAL A 1 209 ? -6.433 -4.405 7.284 1.00 94.12 209 VAL A C 1
ATOM 1555 O O . VAL A 1 209 ? -7.346 -4.932 7.916 1.00 94.12 209 VAL A O 1
ATOM 1558 N N . SER A 1 210 ? -6.576 -3.223 6.693 1.00 96.56 210 SER A N 1
ATOM 1559 C CA . SER A 1 210 ? -7.848 -2.498 6.607 1.00 96.56 210 SER A CA 1
ATOM 1560 C C . SER A 1 210 ? -8.038 -1.933 5.205 1.00 96.56 210 SER A C 1
ATOM 1562 O O . SER A 1 210 ? -7.062 -1.740 4.477 1.00 96.56 210 SER A O 1
ATOM 1564 N N . ALA A 1 211 ? -9.278 -1.638 4.834 1.00 95.88 211 ALA A N 1
ATOM 1565 C CA . ALA A 1 211 ? -9.568 -0.851 3.644 1.00 95.88 211 ALA A CA 1
ATOM 1566 C C . ALA A 1 211 ? -10.574 0.251 3.959 1.00 95.88 211 ALA A C 1
ATOM 1568 O O . ALA A 1 211 ? -11.486 0.062 4.762 1.00 95.88 211 ALA A O 1
ATOM 1569 N N . THR A 1 212 ? -10.400 1.398 3.317 1.00 96.50 212 THR A N 1
ATOM 1570 C CA . THR A 1 212 ? -11.315 2.533 3.392 1.00 96.50 212 THR A CA 1
ATOM 1571 C C . THR A 1 212 ? -11.872 2.783 2.006 1.00 96.50 212 THR A C 1
ATOM 1573 O O . THR A 1 212 ? -11.109 2.978 1.061 1.00 96.50 212 THR A O 1
ATOM 1576 N N . ILE A 1 213 ? -13.195 2.809 1.900 1.00 95.25 213 ILE A N 1
ATOM 1577 C CA . ILE A 1 213 ? -13.908 3.218 0.695 1.00 95.25 213 ILE A CA 1
ATOM 1578 C C . ILE A 1 213 ? -14.492 4.608 0.935 1.00 95.25 213 ILE A C 1
ATOM 1580 O O . ILE A 1 213 ? -15.136 4.859 1.951 1.00 95.25 213 ILE A O 1
ATOM 1584 N N . SER A 1 214 ? -14.227 5.529 0.017 1.00 94.25 214 SER A N 1
ATOM 1585 C CA . SER A 1 214 ? -14.789 6.877 -0.004 1.00 94.25 214 SER A CA 1
ATOM 1586 C C . SER A 1 214 ? -15.547 7.089 -1.301 1.00 94.25 214 SER A C 1
ATOM 1588 O O . SER A 1 214 ? -15.063 6.700 -2.356 1.00 94.25 214 SER A O 1
ATOM 1590 N N . VAL A 1 215 ? -16.695 7.749 -1.247 1.00 92.44 215 VAL A N 1
ATOM 1591 C CA . VAL A 1 215 ? -17.473 8.113 -2.432 1.00 92.44 215 VAL A CA 1
ATOM 1592 C C . VAL A 1 215 ? -17.629 9.624 -2.465 1.00 92.44 215 VAL A C 1
A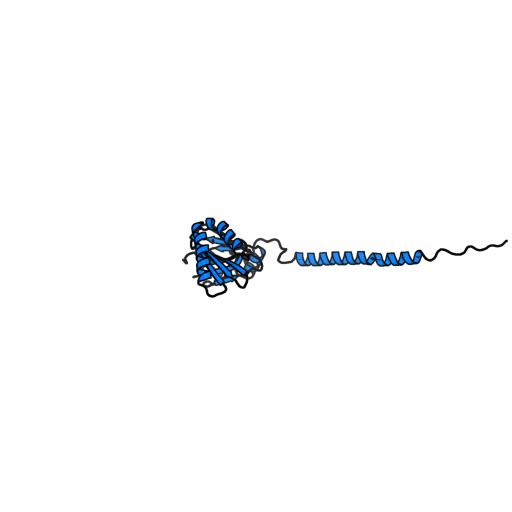TOM 1594 O O . VAL A 1 215 ? -18.084 10.219 -1.490 1.00 92.44 215 VAL A O 1
ATOM 1597 N N . ASP A 1 216 ? -17.251 10.232 -3.586 1.00 90.19 216 ASP A N 1
ATOM 1598 C CA . ASP A 1 216 ? -17.401 11.6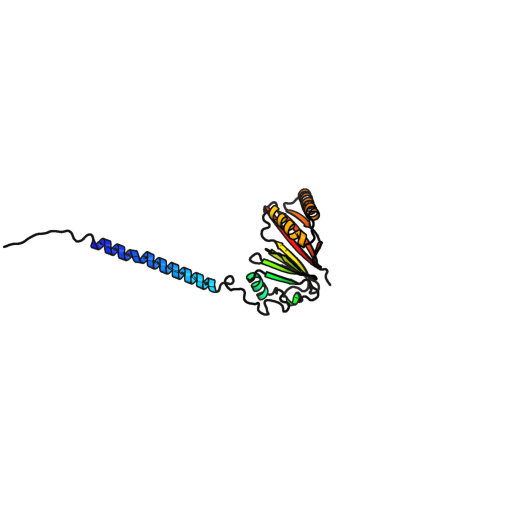58 -3.866 1.00 90.19 216 ASP A CA 1
ATOM 1599 C C . ASP A 1 216 ? -18.556 11.879 -4.857 1.00 90.19 216 ASP A C 1
ATOM 1601 O O . ASP A 1 216 ? -18.516 11.448 -6.013 1.00 90.19 216 ASP A O 1
ATOM 1605 N N . LEU A 1 217 ? -19.595 12.570 -4.394 1.00 85.00 217 LEU A N 1
ATOM 1606 C CA . LEU A 1 217 ? -20.812 12.887 -5.136 1.00 85.00 217 LEU A CA 1
ATOM 1607 C C . LEU A 1 217 ? -20.597 13.977 -6.197 1.00 85.00 217 LEU A C 1
ATOM 1609 O O . LEU A 1 217 ? -21.356 14.037 -7.163 1.00 85.00 217 LEU A O 1
ATOM 1613 N N . THR A 1 218 ? -19.574 14.825 -6.052 1.00 83.69 218 THR A N 1
ATOM 1614 C CA . THR A 1 218 ? -19.262 15.901 -7.009 1.00 83.69 218 THR A CA 1
ATOM 1615 C C . THR A 1 218 ? -18.402 15.410 -8.160 1.00 83.69 218 THR A C 1
ATOM 1617 O O . THR A 1 218 ? -18.685 15.715 -9.319 1.00 83.69 218 THR A O 1
ATOM 1620 N N . ALA A 1 219 ? -17.379 14.613 -7.851 1.00 77.00 219 ALA A N 1
ATOM 1621 C CA . ALA A 1 219 ? -16.519 13.991 -8.849 1.00 77.00 219 ALA A CA 1
ATOM 1622 C C . ALA A 1 219 ? -17.154 12.733 -9.466 1.00 77.00 219 ALA A C 1
ATOM 1624 O O . ALA A 1 219 ? -16.662 12.252 -10.484 1.00 77.00 219 ALA A O 1
ATOM 1625 N N . SER A 1 220 ? -18.244 12.219 -8.872 1.00 68.50 220 SER A N 1
ATOM 1626 C CA . SER A 1 220 ? -18.846 10.918 -9.209 1.00 68.50 220 SER A CA 1
ATOM 1627 C C . SER A 1 220 ? -17.802 9.799 -9.217 1.00 68.50 220 SER A C 1
ATOM 1629 O O . SER A 1 220 ? -17.787 8.965 -10.117 1.00 68.50 220 SER A O 1
ATOM 1631 N N . GLY A 1 221 ? -16.895 9.832 -8.240 1.00 85.25 221 GLY A N 1
ATOM 1632 C CA . GLY A 1 221 ? -15.770 8.910 -8.132 1.00 85.25 221 GLY A CA 1
ATOM 1633 C C . GLY A 1 221 ? -15.794 8.177 -6.802 1.00 85.25 221 GLY A C 1
ATOM 1634 O O . GLY A 1 221 ? -16.169 8.744 -5.775 1.00 85.25 221 GLY A O 1
ATOM 1635 N N . THR A 1 222 ? -15.389 6.914 -6.819 1.00 90.75 222 THR A N 1
ATOM 1636 C CA . THR A 1 222 ? -15.085 6.157 -5.606 1.00 90.75 222 THR A CA 1
ATOM 1637 C C . THR A 1 222 ? -13.565 6.144 -5.413 1.00 90.75 222 THR A C 1
ATOM 1639 O O . THR A 1 222 ? -12.782 6.279 -6.347 1.00 90.75 222 THR A O 1
ATOM 1642 N N . GLU A 1 223 ? -13.107 6.040 -4.179 1.00 93.00 223 GLU A N 1
ATOM 1643 C CA . GLU A 1 223 ? -11.701 5.865 -3.846 1.00 93.00 223 GLU A CA 1
ATOM 1644 C C . GLU A 1 223 ? -11.605 4.716 -2.855 1.00 93.00 223 GLU A C 1
ATOM 1646 O O . GLU A 1 223 ? -12.279 4.720 -1.826 1.00 93.00 223 GLU A O 1
ATOM 1651 N N . LEU A 1 224 ? -10.774 3.731 -3.174 1.00 94.25 224 LEU A N 1
ATOM 1652 C CA . LEU A 1 224 ? -10.479 2.601 -2.314 1.00 94.25 224 LEU A CA 1
ATOM 1653 C C . LEU A 1 224 ? -9.009 2.647 -1.914 1.00 94.25 224 LEU A C 1
ATOM 1655 O O . LEU A 1 224 ? -8.121 2.624 -2.769 1.00 94.25 224 LEU A O 1
ATOM 1659 N N . ILE A 1 225 ? -8.772 2.680 -0.608 1.00 95.56 225 ILE A N 1
ATOM 1660 C CA . ILE A 1 225 ? -7.439 2.717 -0.012 1.00 95.56 225 ILE A CA 1
ATOM 1661 C C . ILE A 1 225 ? -7.269 1.472 0.846 1.00 95.56 225 ILE A C 1
ATOM 1663 O O . ILE A 1 225 ? -8.015 1.277 1.803 1.00 95.56 225 ILE A O 1
ATOM 1667 N N . PHE A 1 226 ? -6.272 0.650 0.537 1.00 95.44 226 PHE A N 1
ATOM 1668 C CA . PHE A 1 226 ? -5.839 -0.449 1.395 1.00 95.44 226 PHE A CA 1
ATOM 1669 C C . PHE A 1 226 ? -4.731 0.028 2.323 1.00 95.44 226 PHE A C 1
ATOM 1671 O O . PHE A 1 226 ? -3.829 0.740 1.892 1.00 95.44 226 PHE A O 1
ATOM 1678 N N . ARG A 1 227 ? -4.754 -0.408 3.580 1.00 96.62 227 ARG A N 1
ATOM 1679 C CA . ARG A 1 227 ? -3.674 -0.188 4.542 1.00 96.62 227 ARG A CA 1
ATOM 1680 C C . ARG A 1 227 ? -3.214 -1.517 5.112 1.00 96.62 227 ARG A C 1
ATOM 1682 O O . ARG A 1 227 ? -4.028 -2.247 5.674 1.00 96.62 227 ARG A O 1
ATOM 1689 N N . VAL A 1 228 ? -1.913 -1.772 5.023 1.00 95.31 228 VAL A N 1
ATOM 1690 C CA . VAL A 1 228 ? -1.216 -2.873 5.698 1.00 95.31 228 VAL A CA 1
ATOM 1691 C C . VAL A 1 228 ? -0.297 -2.261 6.747 1.00 95.31 228 VAL A C 1
ATOM 1693 O O . VAL A 1 228 ? 0.522 -1.408 6.408 1.00 95.31 228 VAL A O 1
ATOM 1696 N N . ALA A 1 229 ? -0.435 -2.661 8.007 1.00 95.69 229 ALA A N 1
ATOM 1697 C CA . ALA A 1 229 ? 0.346 -2.118 9.114 1.00 95.69 229 ALA A CA 1
ATOM 1698 C C . ALA A 1 229 ? 0.827 -3.212 10.073 1.00 95.69 229 ALA A C 1
ATOM 1700 O O . ALA A 1 229 ? 0.180 -4.244 10.220 1.00 95.69 229 ALA A O 1
ATOM 1701 N N . VAL A 1 230 ? 1.943 -2.963 10.746 1.00 93.25 230 VAL A N 1
ATOM 1702 C CA . VAL A 1 230 ? 2.459 -3.774 11.857 1.00 93.25 230 VAL A CA 1
ATOM 1703 C C . VAL A 1 230 ? 2.619 -2.887 13.088 1.00 93.25 230 VAL A C 1
ATOM 1705 O O . VAL A 1 230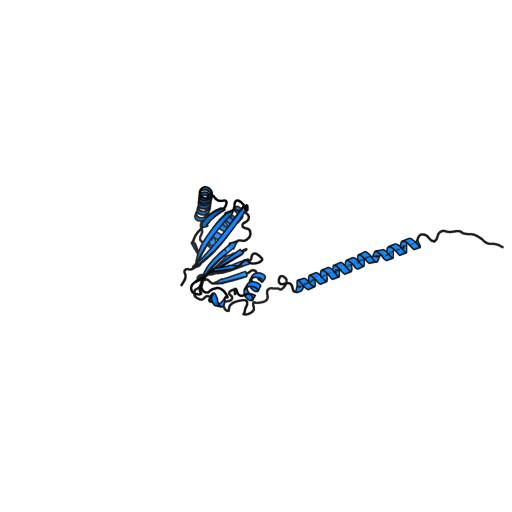 ? 2.725 -1.665 12.962 1.00 93.25 230 VAL A O 1
ATOM 1708 N N . GLU A 1 231 ? 2.627 -3.482 14.279 1.00 86.69 231 GLU A N 1
ATOM 1709 C CA . GLU A 1 231 ? 3.033 -2.752 15.481 1.00 86.69 231 GLU A CA 1
ATOM 1710 C C . GLU A 1 231 ? 4.506 -2.341 15.366 1.00 86.69 231 GLU A C 1
ATOM 1712 O O . GLU A 1 231 ? 5.342 -3.107 14.874 1.00 86.69 231 GLU A O 1
ATOM 1717 N N . ALA A 1 232 ? 4.817 -1.116 15.794 1.00 73.12 232 ALA A N 1
ATOM 1718 C CA . ALA A 1 232 ? 6.197 -0.664 15.882 1.00 73.12 232 ALA A CA 1
ATOM 1719 C C . ALA A 1 232 ? 6.954 -1.522 16.919 1.00 73.12 232 ALA A C 1
ATOM 1721 O O . ALA A 1 232 ? 6.375 -1.842 17.963 1.00 73.12 232 ALA A O 1
ATOM 1722 N N . PRO A 1 233 ? 8.209 -1.914 16.636 1.00 65.00 233 PRO A N 1
ATOM 1723 C CA . PRO A 1 233 ? 9.027 -2.695 17.562 1.00 65.00 233 PRO A CA 1
ATOM 1724 C C . PRO A 1 233 ? 9.407 -1.933 18.841 1.00 65.00 233 PRO A C 1
ATOM 1726 O O . PRO A 1 233 ? 9.462 -0.680 18.818 1.00 65.00 233 PRO A O 1
#